Protein AF-0000000072267924 (afdb_homodimer)

Radius of gyration: 18.55 Å; Cα contacts (8 Å, |Δi|>4): 629; chains: 2; bounding box: 41×67×41 Å

Foldseek 3Di:
DKDKDKDAAALVNLVVCCVVVVPPDCLQPPQVVVVVVPDNGRFHDPVVVVVVVVVCVCPPNVHPQKDWPDKDKDFDATHHHGFMKMKMKDWDDDDVVFQKTKIKIFMDGPRGTGMIIITIMHRDDDPVVVVVVD/DKDKDKDAAALVNLVVCCVVVVPPDCLQPPQVVVVVVPDNGRFHDPVVVVVVVVVCVCPPNVHPQKDWPDKDKDFDATHHHGFMKMKMKDWDDDDVVFQKTKIKIFMDGPRGTGMIIITIMHRDDDPVVVVVVD

Nearest PDB structures (foldseek):
  1iq6-assembly1_A  TM=9.505E-01  e=4.066E-13  Aeromonas caviae
  5cpg-assembly1_B  TM=9.122E-01  e=8.491E-12  Pseudomonas aeruginosa
  3ir3-assembly1_B  TM=9.122E-01  e=3.372E-10  Homo sapiens
  3ir3-assembly1_A  TM=8.676E-01  e=9.654E-10  Homo sapiens
  2f3x-assembly1_B  TM=8.693E-01  e=2.517E-05  Bacillus subtilis

Organism: Cereibacter sphaeroides (strain ATCC 17023 / DSM 158 / JCM 6121 / CCUG 31486 / LMG 2827 / NBRC 12203 / NCIMB 8253 / ATH 2.4.1.) (NCBI:txid272943)

Solvent-accessible surface area (backbone atoms only — not comparable to full-atom values): 13402 Å² total; per-residue (Å²): 107,74,51,71,50,76,49,63,50,42,71,66,55,49,51,51,48,30,67,74,32,59,34,70,27,45,37,50,72,32,50,69,58,11,38,40,44,68,35,98,35,23,31,56,54,70,45,56,57,43,21,48,48,42,14,44,32,22,59,63,59,85,5,69,58,48,42,71,38,30,42,36,40,38,41,73,41,86,47,49,60,62,46,60,32,36,44,35,39,31,60,72,45,72,41,71,96,67,30,32,37,34,31,38,37,40,30,34,38,91,90,37,66,27,31,37,38,38,35,33,34,34,39,60,65,40,40,71,57,53,60,70,72,104,106,74,51,70,50,75,49,64,50,42,72,68,55,50,52,50,49,31,66,74,32,58,34,70,28,45,37,50,72,32,48,69,58,11,38,40,44,70,36,97,35,24,31,55,55,70,43,55,58,42,22,48,50,42,14,45,32,20,60,63,59,85,6,69,58,49,4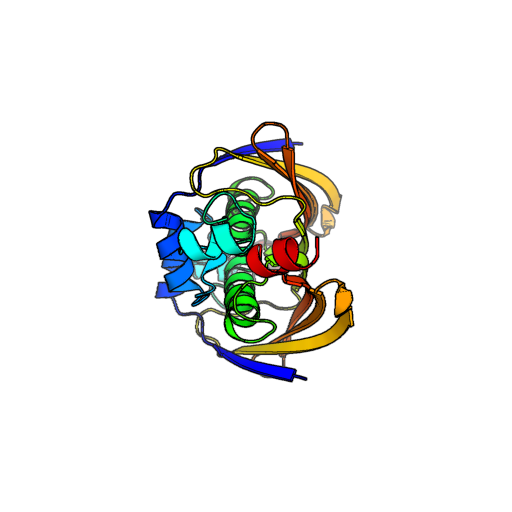1,70,40,30,40,36,40,38,43,71,41,85,47,49,60,62,46,61,32,36,43,35,40,30,61,73,44,72,41,70,96,68,29,31,36,35,31,38,36,39,31,33,38,93,92,37,66,27,31,38,38,38,35,33,34,33,38,61,64,41,40,72,57,53,62,70,72,106

Secondary structure (DSSP, 8-state):
-EEEEEEE--HHHHHHHHHHH----GGGT-HHHHHHTT-SS-B--HHHHHHHHHHHHHHTSS-TT-EEEEEEEEE-SPPBTT-EEEEEEEEEEEEGGGTEEEEEEEEEETTEEEEEEEEEEE-PPPHHHHHHH-/-EEEEEEE--HHHHHHHHHHH----GGGT-HHHHHHTT-SS-B--HHHHHHHHHHHHHHTSS-TT-EEEEEEEEE-SPPBTT-EEEEEEEEEEEEGGGTEEEEEEEEEETTEEEEEEEEEEE-PPPHHHHHHH-

Structure (mmCIF, N/CA/C/O backbone):
data_AF-0000000072267924-model_v1
#
loop_
_entity.id
_entity.type
_entity.pdbx_description
1 polymer 'Acyl dehydratase'
#
loop_
_atom_site.group_PDB
_atom_site.id
_atom_site.type_symbol
_atom_site.label_atom_id
_atom_site.label_alt_id
_atom_site.label_comp_id
_atom_site.label_asym_id
_atom_site.label_entity_id
_atom_site.label_seq_id
_atom_site.pdbx_PDB_ins_code
_atom_site.Cartn_x
_atom_site.Cartn_y
_atom_site.Cartn_z
_atom_site.occupancy
_atom_site.B_iso_or_equiv
_atom_site.auth_seq_id
_atom_site.auth_comp_id
_atom_site.auth_asym_id
_atom_site.auth_atom_id
_atom_site.pdbx_PDB_model_num
ATOM 1 N N . MET A 1 1 ? -15.867 5.445 16.141 1 83 1 MET A N 1
ATOM 2 C CA . MET A 1 1 ? -16.344 5.973 14.875 1 83 1 MET A CA 1
ATOM 3 C C . MET A 1 1 ? -15.898 5.098 13.711 1 83 1 MET A C 1
ATOM 5 O O . MET A 1 1 ? -14.742 4.668 13.672 1 83 1 MET A O 1
ATOM 9 N N . THR A 1 2 ? -16.844 4.609 12.961 1 89.06 2 THR A N 1
ATOM 10 C CA . THR A 1 2 ? -16.578 3.711 11.844 1 89.06 2 THR A CA 1
ATOM 11 C C . THR A 1 2 ? -17.031 4.332 10.523 1 89.06 2 THR A C 1
ATOM 13 O O . THR A 1 2 ? -18.109 4.914 10.453 1 89.06 2 THR A O 1
ATOM 16 N N . ILE A 1 3 ? -16.234 4.27 9.547 1 94.38 3 ILE A N 1
ATOM 17 C CA . ILE A 1 3 ? -16.594 4.711 8.203 1 94.38 3 ILE A CA 1
ATOM 18 C C . ILE A 1 3 ? -16.328 3.59 7.199 1 94.38 3 ILE A C 1
ATOM 20 O O . ILE A 1 3 ? -15.422 2.77 7.406 1 94.38 3 ILE A O 1
ATOM 24 N N . ALA A 1 4 ? -17.188 3.553 6.207 1 96.12 4 ALA A N 1
ATOM 25 C CA . ALA A 1 4 ? -17.016 2.531 5.176 1 96.12 4 ALA A CA 1
ATOM 26 C C . ALA A 1 4 ? -17.344 3.086 3.793 1 96.12 4 ALA A C 1
ATOM 28 O O . ALA A 1 4 ? -18.125 4.031 3.668 1 96.12 4 ALA A O 1
ATOM 29 N N . PHE A 1 5 ? -16.703 2.555 2.787 1 95.38 5 PHE A N 1
ATOM 30 C CA . PHE A 1 5 ? -17.109 2.842 1.416 1 95.38 5 PHE A CA 1
ATOM 31 C C . PHE A 1 5 ? -16.969 1.602 0.541 1 95.38 5 PHE A C 1
ATOM 33 O O . PHE A 1 5 ? -16.156 0.725 0.817 1 95.38 5 PHE A O 1
ATOM 40 N N . ASP A 1 6 ? -17.812 1.621 -0.459 1 97.94 6 ASP A N 1
ATOM 41 C CA . ASP A 1 6 ? -17.766 0.549 -1.45 1 97.94 6 ASP A CA 1
ATOM 42 C C . ASP A 1 6 ? -16.844 0.909 -2.609 1 97.94 6 ASP A C 1
ATOM 44 O O . ASP A 1 6 ? -16.672 2.086 -2.93 1 97.94 6 ASP A O 1
ATOM 48 N N . PHE A 1 7 ? -16.266 -0.164 -3.162 1 98.19 7 PHE A N 1
ATOM 49 C CA . PHE A 1 7 ? -15.422 0.08 -4.332 1 98.19 7 PHE A CA 1
ATOM 50 C C . PHE A 1 7 ? -15.383 -1.147 -5.234 1 98.19 7 PHE A C 1
ATOM 52 O O . PHE A 1 7 ? -15.75 -2.248 -4.812 1 98.19 7 PHE A O 1
ATOM 59 N N . THR A 1 8 ? -15.078 -0.903 -6.488 1 98.5 8 THR A N 1
ATOM 60 C CA . THR A 1 8 ? -14.797 -1.934 -7.48 1 98.5 8 THR A CA 1
ATOM 61 C C . THR A 1 8 ? -13.523 -1.602 -8.258 1 98.5 8 THR A C 1
ATOM 63 O O 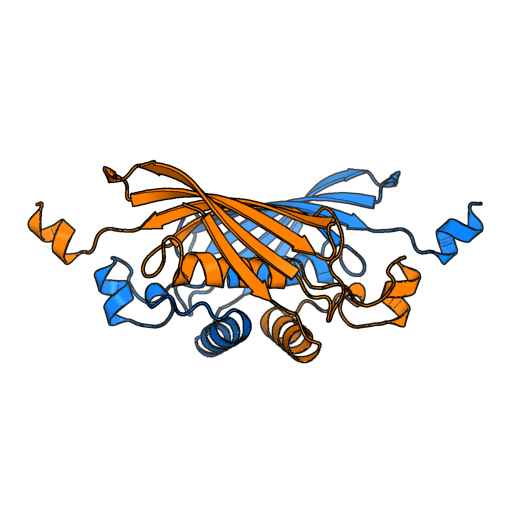. THR A 1 8 ? -13.344 -0.468 -8.711 1 98.5 8 THR A O 1
ATOM 66 N N . VAL A 1 9 ? -12.648 -2.562 -8.289 1 98.5 9 VAL A N 1
ATOM 67 C CA . VAL A 1 9 ? -11.445 -2.363 -9.094 1 98.5 9 VAL A CA 1
ATOM 68 C C . VAL A 1 9 ? -11.672 -2.877 -10.508 1 98.5 9 VAL A C 1
ATOM 70 O O . VAL A 1 9 ? -11.812 -4.082 -10.727 1 98.5 9 VAL A O 1
ATOM 73 N N . THR A 1 10 ? -11.625 -1.936 -11.367 1 98.06 10 THR A N 1
ATOM 74 C CA . THR A 1 10 ? -11.859 -2.264 -12.773 1 98.06 10 THR A CA 1
ATOM 75 C C . THR A 1 10 ? -10.547 -2.631 -13.469 1 98.06 10 THR A C 1
ATOM 77 O O . THR A 1 10 ? -9.469 -2.428 -12.914 1 98.06 10 THR A O 1
ATOM 80 N N . THR A 1 11 ? -10.656 -3.195 -14.727 1 97.94 11 THR A N 1
ATOM 81 C CA . THR A 1 11 ? -9.484 -3.514 -15.531 1 97.94 11 THR A CA 1
ATOM 82 C C . THR A 1 11 ? -8.664 -2.26 -15.805 1 97.94 11 THR A C 1
ATOM 84 O O . THR A 1 11 ? -7.43 -2.311 -15.82 1 97.94 11 THR A O 1
ATOM 87 N N . ASP A 1 12 ? -9.352 -1.127 -16 1 97.69 12 ASP A N 1
ATOM 88 C CA . ASP A 1 12 ? -8.648 0.13 -16.25 1 97.69 12 ASP A CA 1
ATOM 89 C C . ASP A 1 12 ? -7.805 0.537 -15.047 1 97.69 12 ASP A C 1
ATOM 91 O O . ASP A 1 12 ? -6.676 1.005 -15.211 1 97.69 12 ASP A O 1
ATOM 95 N N . ARG A 1 13 ? -8.328 0.378 -13.883 1 97.88 13 ARG A N 1
ATOM 96 C CA . ARG A 1 13 ? -7.586 0.717 -12.672 1 97.88 13 ARG A CA 1
ATOM 97 C C . ARG A 1 13 ? -6.402 -0.225 -12.469 1 97.88 13 ARG A C 1
ATOM 99 O O . ARG A 1 13 ? -5.344 0.19 -11.992 1 97.88 13 ARG A O 1
ATOM 106 N N . MET A 1 14 ? -6.641 -1.512 -12.867 1 98.56 14 MET A N 1
ATOM 107 C CA . MET A 1 14 ? -5.543 -2.475 -12.82 1 98.56 14 MET A CA 1
ATOM 108 C C . MET A 1 14 ? -4.395 -2.039 -13.719 1 98.56 14 MET A C 1
ATOM 110 O O . MET A 1 14 ? -3.236 -2.041 -13.305 1 98.56 14 MET A O 1
ATOM 114 N N . GLU A 1 15 ? -4.738 -1.641 -14.914 1 98.12 15 GLU A N 1
ATOM 115 C CA . GLU A 1 15 ? -3.73 -1.214 -15.875 1 98.12 15 GLU A CA 1
ATOM 116 C C . GLU A 1 15 ? -3.016 0.049 -15.406 1 98.12 15 GLU A C 1
ATOM 118 O O . GLU A 1 15 ? -1.801 0.179 -15.57 1 98.12 15 GLU A O 1
ATOM 123 N N . ALA A 1 16 ? -3.766 0.947 -14.859 1 98 16 ALA A N 1
ATOM 124 C CA . ALA A 1 16 ? -3.174 2.176 -14.336 1 98 16 ALA A CA 1
ATOM 125 C C . ALA A 1 16 ? -2.178 1.873 -13.219 1 98 16 ALA A C 1
ATOM 127 O O . ALA A 1 16 ? -1.086 2.445 -13.18 1 98 16 ALA A O 1
ATOM 128 N N . PHE A 1 17 ? -2.527 0.948 -12.32 1 98.31 17 PHE A N 1
ATOM 129 C CA . PHE A 1 17 ? -1.624 0.584 -11.234 1 98.31 17 PHE A CA 1
ATOM 130 C C . PHE A 1 17 ? -0.378 -0.107 -11.773 1 98.31 17 PHE A C 1
ATOM 132 O O . PHE A 1 17 ? 0.733 0.152 -11.305 1 98.31 17 PHE A O 1
ATOM 139 N N . ARG A 1 18 ? -0.606 -0.967 -12.703 1 97.75 18 ARG A N 1
ATOM 140 C CA . ARG A 1 18 ? 0.533 -1.611 -13.352 1 97.75 18 ARG A CA 1
ATOM 141 C C . ARG A 1 18 ? 1.504 -0.576 -13.906 1 97.75 18 ARG A C 1
ATOM 143 O O . ARG A 1 18 ? 2.717 -0.697 -13.727 1 97.75 18 ARG A O 1
ATOM 150 N N . SER A 1 19 ? 0.98 0.388 -14.516 1 96.94 19 SER A N 1
ATOM 151 C CA . SER A 1 19 ? 1.788 1.433 -15.133 1 96.94 19 SER A CA 1
ATOM 152 C C . SER A 1 19 ? 2.549 2.238 -14.086 1 96.94 19 SER A C 1
ATOM 154 O O . SER A 1 19 ? 3.74 2.514 -14.25 1 96.94 19 SER A O 1
ATOM 156 N N . ILE A 1 20 ? 1.924 2.566 -12.992 1 96.12 20 ILE A N 1
ATOM 157 C CA . ILE A 1 20 ? 2.551 3.469 -12.031 1 96.12 20 ILE A CA 1
ATOM 158 C C . ILE A 1 20 ? 3.523 2.689 -11.148 1 96.12 20 ILE A C 1
ATOM 160 O O . ILE A 1 20 ? 4.535 3.232 -10.703 1 96.12 20 ILE A O 1
ATOM 164 N N . SER A 1 21 ? 3.262 1.424 -10.914 1 96.44 21 SER A N 1
ATOM 165 C CA . SER A 1 21 ? 4.094 0.639 -10.008 1 96.44 21 SER A CA 1
ATOM 166 C C . SER A 1 21 ? 5.207 -0.08 -10.766 1 96.44 21 SER A C 1
ATOM 168 O O . SER A 1 21 ? 6.285 -0.315 -10.219 1 96.44 21 SER A O 1
ATOM 170 N N . GLY A 1 22 ? 4.879 -0.521 -12.023 1 95.94 22 GLY A N 1
ATOM 171 C CA . GLY A 1 22 ? 5.781 -1.384 -12.766 1 95.94 22 GLY A CA 1
ATOM 172 C C . GLY A 1 22 ? 5.645 -2.85 -12.398 1 95.94 22 GLY A C 1
ATOM 173 O O . GLY A 1 22 ? 6.465 -3.676 -12.805 1 95.94 22 GLY A O 1
ATOM 174 N N . ASP A 1 23 ? 4.703 -3.162 -11.539 1 96.81 23 ASP A N 1
ATOM 175 C CA . ASP A 1 23 ? 4.438 -4.555 -11.188 1 96.81 23 ASP A CA 1
ATOM 176 C C . ASP A 1 23 ? 3.814 -5.305 -12.367 1 96.81 23 ASP A C 1
ATOM 178 O O . ASP A 1 23 ? 2.615 -5.18 -12.625 1 96.81 23 ASP A O 1
ATOM 182 N N . ASP A 1 24 ? 4.582 -6.141 -12.961 1 97.19 24 ASP A N 1
ATOM 183 C CA . ASP A 1 24 ? 4.129 -6.859 -14.148 1 97.19 24 ASP A CA 1
ATOM 184 C C . ASP A 1 24 ? 3.898 -8.336 -13.836 1 97.19 24 ASP A C 1
ATOM 186 O O . ASP A 1 24 ? 4.094 -9.195 -14.703 1 97.19 24 ASP A O 1
ATOM 190 N N . ASN A 1 25 ? 3.592 -8.656 -12.641 1 97.5 25 ASN A N 1
ATOM 191 C CA . ASN A 1 25 ? 3.223 -10.016 -12.258 1 97.5 25 ASN A CA 1
ATOM 192 C C . ASN A 1 25 ? 1.974 -10.484 -12.992 1 97.5 25 ASN A C 1
ATOM 194 O O . ASN A 1 25 ? 0.888 -9.938 -12.805 1 97.5 25 ASN A O 1
ATOM 198 N N . PRO A 1 26 ? 2.08 -11.5 -13.781 1 97.19 26 PRO A N 1
ATOM 199 C CA . PRO A 1 26 ? 0.988 -11.867 -14.688 1 97.19 26 PRO A CA 1
ATOM 200 C C . PRO A 1 26 ? -0.26 -12.336 -13.938 1 97.19 26 PRO A C 1
ATOM 202 O O . PRO A 1 26 ? -1.35 -12.375 -14.516 1 97.19 26 PRO A O 1
ATOM 205 N N . ILE A 1 27 ? -0.239 -12.68 -12.695 1 96.44 27 ILE A N 1
ATOM 206 C CA . ILE A 1 27 ? -1.403 -13.117 -11.93 1 96.44 27 ILE A CA 1
ATOM 207 C C . ILE A 1 27 ? -2.439 -11.992 -11.883 1 96.44 27 ILE A C 1
ATOM 209 O O . ILE A 1 27 ? -3.615 -12.234 -11.609 1 96.44 27 ILE A O 1
ATOM 213 N N . HIS A 1 28 ? -2.025 -10.781 -12.195 1 98.31 28 HIS A N 1
ATOM 214 C CA . HIS A 1 28 ? -2.885 -9.609 -12.023 1 98.31 28 HIS A CA 1
ATOM 215 C C . HIS A 1 28 ? -3.523 -9.195 -13.344 1 98.31 28 HIS A C 1
ATOM 217 O O . HIS A 1 28 ? -4.406 -8.336 -13.367 1 98.31 28 HIS A O 1
ATOM 223 N N . PHE A 1 29 ? -3.127 -9.781 -14.461 1 97.75 29 PHE A N 1
ATOM 224 C CA . PHE A 1 29 ? -3.723 -9.273 -15.688 1 97.75 29 PHE A CA 1
ATOM 225 C C . PHE A 1 29 ? -3.855 -10.375 -16.734 1 97.75 29 PHE A C 1
ATOM 227 O O . PHE A 1 29 ? -4.547 -10.203 -17.734 1 97.75 29 PHE A O 1
ATOM 234 N N . ASP A 1 30 ? -3.211 -11.5 -16.562 1 97.44 30 ASP A N 1
ATOM 235 C CA . ASP A 1 30 ? -3.275 -12.625 -17.5 1 97.44 30 ASP A CA 1
ATOM 236 C C . ASP A 1 30 ? -4.23 -13.703 -16.984 1 97.44 30 ASP A C 1
ATOM 238 O O . ASP A 1 30 ? -3.891 -14.453 -16.078 1 97.44 30 ASP A O 1
ATOM 242 N N . THR A 1 31 ? -5.344 -13.859 -17.641 1 97.31 31 THR A N 1
ATOM 243 C CA . THR A 1 31 ? -6.402 -14.766 -17.203 1 97.31 31 THR A CA 1
ATOM 244 C C . THR A 1 31 ? -5.91 -16.219 -17.203 1 97.31 31 THR A C 1
ATOM 246 O O . THR A 1 31 ? -6.16 -16.953 -16.25 1 97.31 31 THR A O 1
ATOM 249 N N . PHE A 1 32 ? -5.246 -16.578 -18.25 1 95.81 32 PHE A N 1
ATOM 250 C CA . PHE A 1 32 ? -4.762 -17.953 -18.344 1 95.81 32 PHE A CA 1
ATOM 251 C C . PHE A 1 32 ? -3.75 -18.25 -17.25 1 95.81 32 PHE A C 1
ATOM 253 O O . PHE A 1 32 ? -3.85 -19.281 -16.578 1 95.81 32 PHE A O 1
ATOM 260 N N . PHE A 1 33 ? -2.818 -17.375 -17.031 1 95.75 33 PHE A N 1
ATOM 261 C CA . PHE A 1 33 ? -1.812 -17.562 -15.984 1 95.75 33 PHE A CA 1
ATOM 262 C C . PHE A 1 33 ? -2.461 -17.641 -14.609 1 95.75 33 PHE A C 1
ATOM 264 O O . PHE A 1 33 ? -2.127 -18.516 -13.805 1 95.75 33 PHE A O 1
ATOM 271 N N . ALA A 1 34 ? -3.359 -16.703 -14.297 1 96.31 34 ALA A N 1
ATOM 272 C CA . ALA A 1 34 ? -4.051 -16.688 -13.008 1 96.31 34 ALA A CA 1
ATOM 273 C C . ALA A 1 34 ? -4.781 -18 -12.75 1 96.31 34 ALA A C 1
ATOM 275 O O . ALA A 1 34 ? -4.695 -18.562 -11.656 1 96.31 34 ALA A O 1
ATOM 276 N N . ARG A 1 35 ? -5.453 -18.531 -13.742 1 94.62 35 ARG A N 1
ATOM 277 C CA . ARG A 1 35 ? -6.188 -1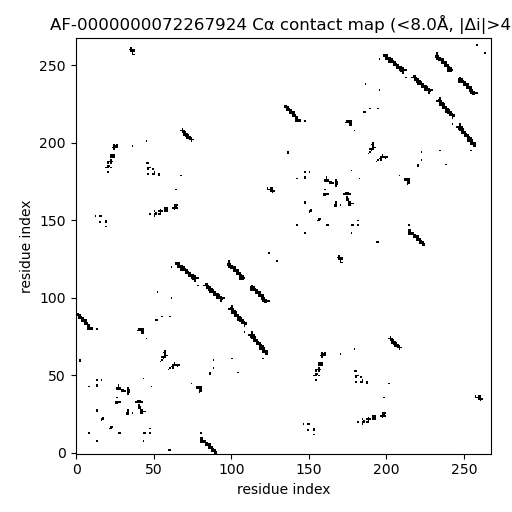9.781 -13.609 1 94.62 35 ARG A CA 1
ATOM 278 C C . ARG A 1 35 ? -5.238 -20.953 -13.359 1 94.62 35 ARG A C 1
ATOM 280 O O . ARG A 1 35 ? -5.543 -21.844 -12.562 1 94.62 35 ARG A O 1
ATOM 287 N N . GLU A 1 36 ? -4.172 -20.891 -14.055 1 93.25 36 GLU A N 1
ATOM 288 C CA . GLU A 1 36 ? -3.166 -21.922 -13.859 1 93.25 36 GLU A CA 1
ATOM 289 C C . GLU A 1 36 ? -2.65 -21.938 -12.422 1 93.25 36 GLU A C 1
ATOM 291 O O . GLU A 1 36 ? -2.234 -22.969 -11.906 1 93.25 36 GLU A O 1
ATOM 296 N N . ARG A 1 37 ? -2.727 -20.781 -11.797 1 92.5 37 ARG A N 1
ATOM 297 C CA . ARG A 1 37 ? -2.232 -20.656 -10.43 1 92.5 37 ARG A CA 1
ATOM 298 C C . ARG A 1 37 ? -3.354 -20.875 -9.414 1 92.5 37 ARG A C 1
ATOM 300 O O . ARG A 1 37 ? -3.154 -20.703 -8.211 1 92.5 37 ARG A O 1
ATOM 307 N N . GLY A 1 38 ? -4.57 -21.188 -9.922 1 92.19 38 GLY A N 1
ATOM 308 C CA . GLY A 1 38 ? -5.637 -21.609 -9.031 1 92.19 38 GLY A CA 1
ATOM 309 C C . GLY A 1 38 ? -6.668 -20.531 -8.773 1 92.19 38 GLY A C 1
ATOM 310 O O . GLY A 1 38 ? -7.531 -20.688 -7.906 1 92.19 38 GLY A O 1
ATOM 311 N N . PHE A 1 39 ? -6.566 -19.5 -9.453 1 94.56 39 PHE A N 1
ATOM 312 C CA . PHE A 1 39 ? -7.539 -18.422 -9.281 1 94.56 39 PHE A CA 1
ATOM 313 C C . PHE A 1 39 ? -8.586 -18.453 -10.391 1 94.56 39 PHE A C 1
ATOM 315 O O . PHE A 1 39 ? -8.328 -18.969 -11.477 1 94.56 39 PHE A O 1
ATOM 322 N N . ASP A 1 40 ? -9.664 -17.891 -10.148 1 95.12 40 ASP A N 1
ATOM 323 C CA . ASP A 1 40 ? -10.742 -17.891 -11.133 1 95.12 40 ASP A CA 1
ATOM 324 C C . ASP A 1 40 ? -10.492 -16.844 -12.219 1 95.12 40 ASP A C 1
ATOM 326 O O . ASP A 1 40 ? -11.148 -16.859 -13.266 1 95.12 40 ASP A O 1
ATOM 330 N N . GLY A 1 41 ? -9.625 -15.969 -12.023 1 96.62 41 GLY A N 1
ATOM 331 C CA . GLY A 1 41 ? -9.219 -14.867 -12.883 1 96.62 41 GLY A CA 1
ATOM 332 C C . GLY A 1 41 ? -8.164 -13.977 -12.258 1 96.62 41 GLY A C 1
ATOM 333 O O . GLY A 1 41 ? -7.633 -14.297 -11.195 1 96.62 41 GLY A O 1
ATOM 334 N N . PRO A 1 42 ? -7.855 -12.922 -12.992 1 98.06 42 PRO A N 1
ATOM 335 C CA . PRO A 1 42 ? -6.887 -11.984 -12.414 1 98.06 42 PRO A CA 1
ATOM 336 C C . PRO A 1 42 ? -7.328 -11.438 -11.055 1 98.06 42 PRO A C 1
ATOM 338 O O . PRO A 1 42 ? -8.508 -11.133 -10.867 1 98.06 42 PRO A O 1
ATOM 341 N N . ILE A 1 43 ? -6.391 -11.375 -10.141 1 98.25 43 ILE A N 1
ATOM 342 C CA . ILE A 1 43 ? -6.707 -10.898 -8.805 1 98.25 43 ILE A CA 1
ATOM 343 C C . ILE A 1 43 ? -6.152 -9.492 -8.609 1 98.25 43 ILE A C 1
ATOM 345 O O . ILE A 1 43 ? -5.148 -9.125 -9.227 1 98.25 43 ILE A O 1
ATOM 349 N N . VAL A 1 44 ? -6.809 -8.68 -7.84 1 98.81 44 VAL A N 1
ATOM 350 C CA . VAL A 1 44 ? -6.461 -7.289 -7.59 1 98.81 44 VAL A CA 1
ATOM 351 C C . VAL A 1 44 ? -5.105 -7.211 -6.887 1 98.81 44 VAL A C 1
ATOM 353 O O . VAL A 1 44 ? -4.812 -8.016 -6 1 98.81 44 VAL A O 1
ATOM 356 N N . TYR A 1 45 ? -4.309 -6.238 -7.309 1 98.69 45 TYR A N 1
ATOM 357 C CA . TYR A 1 45 ? -3.037 -5.996 -6.637 1 98.69 45 TYR A CA 1
ATOM 358 C C . TYR A 1 45 ? -3.252 -5.66 -5.164 1 98.69 45 TYR A C 1
ATOM 360 O O . TYR A 1 45 ? -4.078 -4.809 -4.828 1 98.69 45 TYR A O 1
ATOM 368 N N . GLY A 1 46 ? -2.463 -6.301 -4.23 1 98.38 46 GLY A N 1
ATOM 369 C CA . GLY A 1 46 ? -2.469 -5.84 -2.852 1 98.38 46 GLY A CA 1
ATOM 370 C C . GLY A 1 46 ? -2.209 -4.352 -2.719 1 98.38 46 GLY A C 1
ATOM 371 O O . GLY A 1 46 ? -2.822 -3.682 -1.885 1 98.38 46 GLY A O 1
ATOM 372 N N . GLY A 1 47 ? -1.337 -3.854 -3.551 1 98.12 47 GLY A N 1
ATOM 373 C CA . GLY A 1 47 ? -1.02 -2.436 -3.566 1 98.12 47 GLY A CA 1
ATOM 374 C C . GLY A 1 47 ? -2.215 -1.56 -3.893 1 98.12 47 GLY A C 1
ATOM 375 O O . GLY A 1 47 ? -2.318 -0.433 -3.402 1 98.12 47 GLY A O 1
ATOM 376 N N . LEU A 1 48 ? -3.072 -1.997 -4.758 1 98.19 48 LEU A N 1
ATOM 377 C CA . LEU A 1 48 ? -4.27 -1.233 -5.098 1 98.19 48 LEU A CA 1
ATOM 378 C C . LEU A 1 48 ? -5.258 -1.236 -3.936 1 98.19 48 LEU A C 1
ATOM 380 O O . LEU A 1 48 ? -5.957 -0.246 -3.709 1 98.19 48 LEU A O 1
ATOM 384 N N . LEU A 1 49 ? -5.398 -2.371 -3.24 1 98.75 49 LEU A N 1
ATOM 385 C CA . LEU A 1 49 ? -6.184 -2.371 -2.01 1 98.75 49 LEU A CA 1
ATOM 386 C C . LEU A 1 49 ? -5.66 -1.329 -1.029 1 98.75 49 LEU A C 1
ATOM 388 O O . LEU A 1 49 ? -6.441 -0.633 -0.379 1 98.75 49 LEU A O 1
ATOM 392 N N . ILE A 1 50 ? -4.371 -1.224 -0.961 1 98.62 50 ILE A N 1
ATOM 393 C CA . ILE A 1 50 ? -3.748 -0.262 -0.059 1 98.62 50 ILE A CA 1
ATOM 394 C C . ILE A 1 50 ? -3.994 1.157 -0.566 1 98.62 50 ILE A C 1
ATOM 396 O O . ILE A 1 50 ? -4.145 2.09 0.227 1 98.62 50 ILE A O 1
ATOM 400 N N . ALA A 1 51 ? -4.059 1.334 -1.895 1 98.31 51 ALA A N 1
ATOM 401 C CA . ALA A 1 51 ? -4.449 2.631 -2.441 1 98.31 51 ALA A CA 1
ATOM 402 C C . ALA A 1 51 ? -5.836 3.041 -1.951 1 98.31 51 ALA A C 1
ATOM 404 O O . ALA A 1 51 ? -6.086 4.219 -1.693 1 98.31 51 ALA A O 1
ATOM 405 N N . GLU A 1 52 ? -6.789 2.129 -1.839 1 98.31 52 GLU A N 1
ATOM 406 C CA . GLU A 1 52 ? -8.102 2.406 -1.265 1 98.31 52 GLU A CA 1
ATOM 407 C C . GLU A 1 52 ? -7.984 2.852 0.191 1 98.31 52 GLU A C 1
ATOM 409 O O . GLU A 1 52 ? -8.727 3.725 0.64 1 98.31 52 GLU A O 1
ATOM 414 N N . VAL A 1 53 ? -7.098 2.223 0.899 1 98.38 53 VAL A N 1
ATOM 415 C CA . VAL A 1 53 ? -6.84 2.605 2.283 1 98.38 53 VAL A CA 1
ATOM 416 C C . VAL A 1 53 ? -6.32 4.039 2.334 1 98.38 53 VAL A C 1
ATOM 418 O O . VAL A 1 53 ? -6.738 4.828 3.188 1 98.38 53 VAL A O 1
ATOM 421 N N . SER A 1 54 ? -5.375 4.324 1.432 1 97.81 54 SER A N 1
ATOM 422 C CA . SER A 1 54 ? -4.848 5.68 1.343 1 97.81 54 SER A CA 1
ATOM 423 C C . SER A 1 54 ? -5.973 6.699 1.164 1 97.81 54 SER A C 1
ATOM 425 O O . SER A 1 54 ? -5.996 7.727 1.84 1 97.81 54 SER A O 1
ATOM 427 N N . ARG A 1 55 ? -6.871 6.395 0.264 1 96.44 55 ARG A N 1
ATOM 428 C CA . ARG A 1 55 ? -8.016 7.262 0.028 1 96.44 55 ARG A CA 1
ATOM 429 C C . ARG A 1 55 ? -8.812 7.488 1.312 1 96.44 55 ARG A C 1
ATOM 431 O O . ARG A 1 55 ? -9.094 8.625 1.682 1 96.44 55 ARG A O 1
ATOM 438 N N . LEU A 1 56 ? -9.156 6.438 1.963 1 95.19 56 LEU A N 1
ATOM 439 C CA . LEU A 1 56 ? -10.008 6.512 3.146 1 95.19 56 LEU A CA 1
ATOM 440 C C . LEU A 1 56 ? -9.328 7.312 4.254 1 95.19 56 LEU A C 1
ATOM 442 O O . LEU A 1 56 ? -9.93 8.219 4.832 1 95.19 56 LEU A O 1
ATOM 446 N N . LEU A 1 57 ? -8.055 7.059 4.5 1 93.94 57 LEU A N 1
ATOM 447 C CA . LEU A 1 57 ? -7.328 7.723 5.578 1 93.94 57 LEU A CA 1
ATOM 448 C C . LEU A 1 57 ? -7.055 9.18 5.227 1 93.94 57 LEU A C 1
ATOM 450 O O . LEU A 1 57 ? -7.109 10.055 6.098 1 93.94 57 LEU A O 1
ATOM 454 N N . GLY A 1 58 ? -6.801 9.438 4.004 1 91.94 58 GLY A N 1
ATOM 455 C CA . GLY A 1 58 ? -6.41 10.766 3.572 1 91.94 58 GLY A CA 1
ATOM 456 C C . GLY A 1 58 ? -7.59 11.703 3.385 1 91.94 58 GLY A C 1
ATOM 457 O O . GLY A 1 58 ? -7.414 12.922 3.326 1 91.94 58 GLY A O 1
ATOM 458 N N . THR A 1 59 ? -8.812 11.125 3.281 1 89 59 THR A N 1
ATOM 459 C CA . THR A 1 59 ? -9.945 11.984 2.932 1 89 59 THR A CA 1
ATOM 460 C C . THR A 1 59 ? -11.016 11.938 4.02 1 89 59 THR A C 1
ATOM 462 O O . THR A 1 59 ? -11.805 12.867 4.152 1 89 59 THR A O 1
ATOM 465 N N . ALA A 1 60 ? -11.07 10.906 4.75 1 83.88 60 ALA A N 1
ATOM 466 C CA . ALA A 1 60 ? -12.227 10.727 5.617 1 83.88 60 ALA A CA 1
ATOM 467 C C . ALA A 1 60 ? -11.797 10.508 7.066 1 83.88 60 ALA A C 1
ATOM 469 O O . ALA A 1 60 ? -12.234 11.242 7.965 1 83.88 60 ALA A O 1
ATOM 470 N N . LEU A 1 61 ? -10.969 9.625 7.363 1 82.06 61 LEU A N 1
ATOM 471 C CA . LEU A 1 61 ? -10.547 9.242 8.711 1 82.06 61 LEU A CA 1
ATOM 472 C C . LEU A 1 61 ? -9.062 8.898 8.734 1 82.06 61 LEU A C 1
ATOM 474 O O . LEU A 1 61 ? -8.672 7.801 8.32 1 82.06 61 LEU A O 1
ATOM 478 N N . PRO A 1 62 ? -8.258 9.836 9.242 1 85 62 PRO A N 1
ATOM 479 C CA . PRO A 1 62 ? -8.547 11.109 9.906 1 85 62 PRO A CA 1
ATOM 480 C C . PRO A 1 62 ? -8.836 12.242 8.922 1 85 62 PRO A C 1
ATOM 482 O O . PRO A 1 62 ? -9.453 13.242 9.297 1 85 62 PRO A O 1
ATOM 485 N N . GLY A 1 63 ? -8.289 12.055 7.73 1 87.62 63 GLY A N 1
ATOM 486 C CA . GLY A 1 63 ? -8.562 13.078 6.734 1 87.62 63 GLY A CA 1
ATOM 487 C C . GLY A 1 63 ? -7.352 13.93 6.398 1 87.62 63 GLY A C 1
ATOM 488 O O . GLY A 1 63 ? -6.215 13.5 6.594 1 87.62 63 GLY A O 1
ATOM 489 N N . HIS A 1 64 ? -7.652 15.094 5.918 1 89.81 64 HIS A N 1
ATOM 490 C CA . HIS A 1 64 ? -6.621 15.961 5.355 1 89.81 64 HIS A CA 1
ATOM 491 C C . HIS A 1 64 ? -5.555 16.297 6.395 1 89.81 64 HIS A C 1
ATOM 493 O O . HIS A 1 64 ? -5.879 16.578 7.547 1 89.81 64 HIS A O 1
ATOM 499 N N . GLY A 1 65 ? -4.309 16.188 5.891 1 92.5 65 GLY A N 1
ATOM 500 C CA . GLY A 1 65 ? -3.182 16.562 6.727 1 92.5 65 GLY A CA 1
ATOM 501 C C . GLY A 1 65 ? -2.533 15.391 7.434 1 92.5 65 GLY A C 1
ATOM 502 O O . GLY A 1 65 ? -1.407 15.5 7.92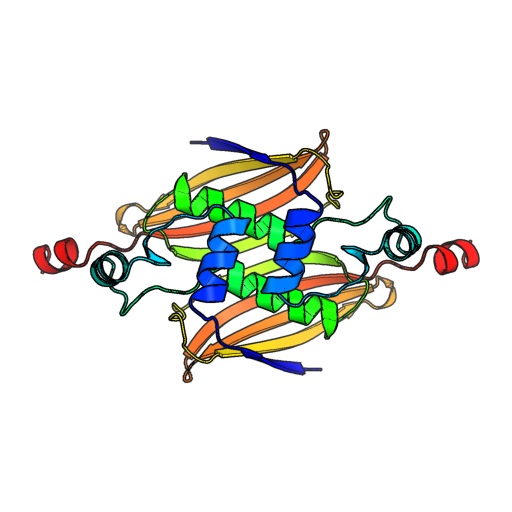2 1 92.5 65 GLY A O 1
ATOM 503 N N . CYS A 1 66 ? -3.168 14.266 7.484 1 93.25 66 CYS A N 1
ATOM 504 C CA . CYS A 1 66 ? -2.609 13.125 8.211 1 93.25 66 CYS A CA 1
ATOM 505 C C . CYS A 1 66 ? -1.508 12.453 7.402 1 93.25 66 CYS A C 1
ATOM 507 O O . CYS A 1 66 ? -1.525 12.484 6.172 1 93.25 66 CYS A O 1
ATOM 509 N N . VAL A 1 67 ? -0.565 11.867 8.109 1 95.44 67 VAL A N 1
ATOM 510 C CA . VAL A 1 67 ? 0.508 11.094 7.488 1 95.44 67 VAL A CA 1
ATOM 511 C C . VAL A 1 67 ? 0.569 9.703 8.117 1 95.44 67 VAL A C 1
ATOM 513 O O . VAL A 1 67 ? 0.201 9.523 9.281 1 95.44 67 VAL A O 1
ATOM 516 N N . TRP A 1 68 ? 1.022 8.742 7.336 1 96.88 68 TRP A N 1
ATOM 517 C CA . TRP A 1 68 ? 1.139 7.371 7.832 1 96.88 68 TRP A CA 1
ATOM 518 C C . TRP A 1 68 ? 2.371 7.215 8.711 1 96.88 68 TRP A C 1
ATOM 520 O O . TRP A 1 68 ? 3.463 7.66 8.352 1 96.88 68 TRP A O 1
ATOM 530 N N . GLN A 1 69 ? 2.146 6.574 9.828 1 97.75 69 GLN A N 1
ATOM 531 C CA . GLN A 1 69 ? 3.275 6.16 10.656 1 97.75 69 GLN A CA 1
ATOM 532 C C . GLN A 1 69 ? 3.566 4.672 10.484 1 97.75 69 GLN A C 1
ATOM 534 O O . GLN A 1 69 ? 4.727 4.254 10.5 1 97.75 69 GLN A O 1
ATOM 539 N N . SER A 1 70 ? 2.521 3.959 10.375 1 98.62 70 SER A N 1
ATOM 540 C CA . SER A 1 70 ? 2.684 2.533 10.117 1 98.62 70 SER A CA 1
ATOM 541 C C . SER A 1 70 ? 1.435 1.942 9.469 1 98.62 70 SER A C 1
ATOM 543 O O . SER A 1 70 ? 0.348 2.516 9.57 1 98.62 70 SER A O 1
ATOM 545 N N . LEU A 1 71 ? 1.589 0.847 8.82 1 98.75 71 LEU A N 1
ATOM 546 C CA . LEU A 1 71 ? 0.514 0.066 8.219 1 98.75 71 LEU A CA 1
ATOM 547 C C . LEU A 1 71 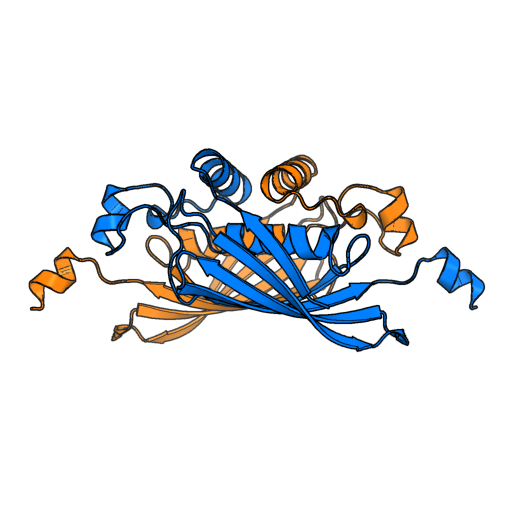? 0.803 -1.428 8.32 1 98.75 71 LEU A C 1
ATOM 549 O O . LEU A 1 71 ? 1.902 -1.876 7.988 1 98.75 71 LEU A O 1
ATOM 553 N N . THR A 1 72 ? -0.115 -2.16 8.844 1 98.81 72 THR A N 1
ATOM 554 C CA . THR A 1 72 ? -0.099 -3.619 8.852 1 98.81 72 THR A CA 1
ATOM 555 C C . THR A 1 72 ? -1.339 -4.176 8.156 1 98.81 72 THR A C 1
ATOM 557 O O . THR A 1 72 ? -2.465 -3.795 8.484 1 98.81 72 THR A O 1
ATOM 560 N N . MET A 1 73 ? -1.146 -5.016 7.254 1 98.88 73 MET A N 1
ATOM 561 C CA . MET A 1 73 ? -2.248 -5.66 6.543 1 98.88 73 MET A CA 1
ATOM 562 C C . MET A 1 73 ? -2.018 -7.164 6.43 1 98.88 73 MET A C 1
ATOM 564 O O . MET A 1 73 ? -0.894 -7.605 6.184 1 98.88 73 MET A O 1
ATOM 568 N N . LYS A 1 74 ? -2.982 -7.883 6.641 1 98.88 74 LYS A N 1
ATOM 569 C CA . LYS A 1 74 ? -3.051 -9.305 6.309 1 98.88 74 LYS A CA 1
ATOM 570 C C . LYS A 1 74 ? -4.027 -9.555 5.164 1 98.88 74 LYS A C 1
ATOM 572 O O . LYS A 1 74 ? -5.188 -9.141 5.23 1 98.88 74 LYS A O 1
ATOM 577 N N . PHE A 1 75 ? -3.578 -10.195 4.152 1 98.75 75 PHE A N 1
ATOM 578 C CA . PHE A 1 75 ? -4.395 -10.539 2.994 1 98.75 75 PHE A CA 1
ATOM 579 C C . PHE A 1 75 ? -4.859 -11.984 3.07 1 98.75 75 PHE A C 1
ATOM 581 O O . PHE A 1 75 ? -4.066 -12.906 2.863 1 98.75 75 PHE A O 1
ATOM 588 N N . ARG A 1 76 ? -6.121 -12.172 3.244 1 98.19 76 ARG A N 1
ATOM 589 C CA . ARG A 1 76 ? -6.656 -13.477 3.619 1 98.19 76 ARG A CA 1
ATOM 590 C C . ARG A 1 76 ? -7.168 -14.227 2.396 1 98.19 76 ARG A C 1
ATOM 592 O O . ARG A 1 76 ? -7.035 -15.453 2.314 1 98.19 76 ARG A O 1
ATOM 599 N N . ARG A 1 77 ? -7.793 -13.531 1.562 1 97.94 77 ARG A N 1
ATOM 600 C CA . ARG A 1 77 ? -8.375 -14.094 0.345 1 97.94 77 ARG A CA 1
ATOM 601 C C . ARG A 1 77 ? -8.18 -13.148 -0.838 1 97.94 77 ARG A C 1
ATOM 603 O O . ARG A 1 77 ? -8.109 -11.93 -0.664 1 97.94 77 ARG A O 1
ATOM 610 N N . PRO A 1 78 ? -8.102 -13.719 -2 1 97.94 78 PRO A N 1
ATOM 611 C CA . PRO A 1 78 ? -7.957 -12.844 -3.164 1 97.94 78 PRO A CA 1
ATOM 612 C C . PRO A 1 78 ? -9.234 -12.078 -3.492 1 97.94 78 PRO A C 1
ATOM 614 O O . PRO A 1 78 ? -10.336 -12.57 -3.23 1 97.94 78 PRO A O 1
ATOM 617 N N . LEU A 1 79 ? -9.133 -10.883 -3.951 1 98.81 79 LEU A N 1
ATOM 618 C CA . LEU A 1 79 ? -10.219 -10.133 -4.566 1 98.81 79 LEU A CA 1
ATOM 619 C C . LEU A 1 79 ? -10.125 -10.188 -6.086 1 98.81 79 LEU A C 1
ATOM 621 O O . LEU A 1 79 ? -9.086 -9.852 -6.66 1 98.81 79 LEU A O 1
ATOM 625 N N . LEU A 1 80 ? -11.133 -10.602 -6.758 1 98.44 80 LEU A N 1
ATOM 626 C CA . LEU A 1 80 ? -11.133 -10.68 -8.211 1 98.44 80 LEU A CA 1
ATOM 627 C C . LEU A 1 80 ? -11.391 -9.305 -8.828 1 98.44 80 LEU A C 1
ATOM 629 O O . LEU A 1 80 ? -12.156 -8.508 -8.281 1 98.44 80 LEU A O 1
ATOM 633 N N . VAL A 1 81 ? -10.742 -9.109 -9.945 1 98.5 81 VAL A N 1
ATOM 634 C CA . VAL A 1 81 ? -11.016 -7.887 -10.695 1 98.5 81 VAL A CA 1
ATOM 635 C C . VAL A 1 81 ? -12.508 -7.812 -11.031 1 98.5 81 VAL A C 1
ATOM 637 O O . VAL A 1 81 ? -13.102 -8.797 -11.477 1 98.5 81 VAL A O 1
ATOM 640 N N . GLY A 1 82 ? -13.102 -6.668 -10.727 1 98.19 82 GLY A N 1
ATOM 641 C CA . GLY A 1 82 ? -14.508 -6.457 -11.016 1 98.19 82 GLY A CA 1
ATOM 642 C C . GLY A 1 82 ? -15.422 -6.832 -9.867 1 98.19 82 GLY A C 1
ATOM 643 O O . GLY A 1 82 ? -16.625 -6.535 -9.898 1 98.19 82 GLY A O 1
ATOM 644 N N . GLU A 1 83 ? -14.914 -7.504 -8.867 1 98.38 83 GLU A N 1
ATOM 645 C CA . GLU A 1 83 ? -15.719 -7.906 -7.715 1 98.38 83 GLU A CA 1
ATOM 646 C C . GLU A 1 83 ? -15.992 -6.727 -6.789 1 98.38 83 GLU A C 1
ATOM 648 O O . GLU A 1 83 ? -15.078 -5.969 -6.453 1 98.38 83 GLU A O 1
ATOM 653 N N . ARG A 1 84 ? -17.234 -6.5 -6.434 1 98.56 84 ARG A N 1
ATOM 654 C CA . ARG A 1 84 ? -17.578 -5.43 -5.5 1 98.56 84 ARG A CA 1
ATOM 655 C C . ARG A 1 84 ? -17.047 -5.727 -4.105 1 98.56 84 ARG A C 1
ATOM 657 O O . ARG A 1 84 ? -17.172 -6.848 -3.611 1 98.56 84 ARG A O 1
ATOM 664 N N . ALA A 1 85 ? -16.469 -4.723 -3.439 1 98.81 85 ALA A N 1
ATOM 665 C CA . ALA A 1 85 ? -15.883 -4.871 -2.109 1 98.81 85 ALA A CA 1
ATOM 666 C C . ALA A 1 85 ? -16.188 -3.652 -1.239 1 98.81 85 ALA A C 1
ATOM 668 O O . ALA A 1 85 ? -16.672 -2.635 -1.733 1 98.81 85 ALA A O 1
ATOM 669 N N . GLN A 1 86 ? -15.984 -3.836 0.051 1 98.81 86 GLN A N 1
ATOM 670 C CA . GLN A 1 86 ? -16.172 -2.762 1.021 1 98.81 86 GLN A CA 1
ATOM 671 C C . GLN A 1 86 ? -14.938 -2.598 1.904 1 98.81 86 GLN A C 1
ATOM 673 O O . GLN A 1 86 ? -14.352 -3.584 2.359 1 98.81 86 GLN A O 1
ATOM 678 N N . LEU A 1 87 ? -14.508 -1.406 2.059 1 98.75 87 LEU A N 1
ATOM 679 C CA . LEU A 1 87 ? -13.453 -1.054 3.006 1 98.75 87 LEU A CA 1
ATOM 680 C C . LEU A 1 87 ? -14.031 -0.32 4.211 1 98.75 87 LEU A C 1
ATOM 682 O O . LEU A 1 87 ? -14.734 0.684 4.059 1 98.75 87 LEU A O 1
ATOM 686 N N . GLU A 1 88 ? -13.711 -0.812 5.355 1 98.19 88 GLU A N 1
ATOM 687 C CA . GLU A 1 88 ? -14.156 -0.215 6.613 1 98.19 88 GLU A CA 1
ATOM 688 C C . GLU A 1 88 ? -12.969 0.216 7.469 1 98.19 88 GLU A C 1
ATOM 690 O O . GLU A 1 88 ? -11.969 -0.492 7.551 1 98.19 88 GLU A O 1
ATOM 695 N N . ALA A 1 89 ? -13.109 1.345 8.094 1 97.12 89 ALA A N 1
ATOM 696 C CA . ALA A 1 89 ? -12.125 1.873 9.039 1 97.12 89 ALA A CA 1
ATOM 697 C C . ALA A 1 89 ? -12.789 2.234 10.367 1 97.12 89 ALA A C 1
ATOM 699 O O . ALA A 1 89 ? -13.852 2.855 10.391 1 97.12 89 ALA A O 1
ATOM 700 N N . GLU A 1 90 ? -12.141 1.801 11.398 1 96.5 90 GLU A N 1
ATOM 701 C CA . GLU A 1 90 ? -12.602 2.094 12.75 1 96.5 90 GLU A CA 1
ATOM 702 C C . GLU A 1 90 ? -11.477 2.65 13.609 1 96.5 90 GLU A C 1
ATOM 704 O O . GLU A 1 90 ? -10.422 2.027 13.742 1 96.5 90 GLU A O 1
ATOM 709 N N . VAL A 1 91 ? -11.711 3.777 14.242 1 93.5 91 VAL A N 1
ATOM 710 C CA . VAL A 1 91 ? -10.719 4.324 15.156 1 93.5 91 VAL A CA 1
ATOM 711 C C . VAL A 1 91 ? -10.68 3.496 16.438 1 93.5 91 VAL A C 1
ATOM 713 O O . VAL A 1 91 ? -11.68 3.404 17.156 1 93.5 91 VAL A O 1
ATOM 716 N N . LYS A 1 92 ? -9.562 2.959 16.672 1 93.81 92 LYS A N 1
ATOM 717 C CA . LYS A 1 92 ? -9.398 2.119 17.859 1 93.81 92 LYS A CA 1
ATOM 718 C C . LYS A 1 92 ? -8.906 2.934 19.047 1 93.81 92 LYS A C 1
ATOM 720 O O . LYS A 1 92 ? -9.289 2.674 20.188 1 93.81 92 LYS A O 1
ATOM 725 N N . HIS A 1 93 ? -8.023 3.771 18.781 1 90.25 93 HIS A N 1
ATOM 726 C CA . HIS A 1 93 ? -7.383 4.559 19.828 1 90.25 93 HIS A CA 1
ATOM 727 C C . HIS A 1 93 ? -6.918 5.91 19.281 1 90.25 93 HIS A C 1
ATOM 729 O O . HIS A 1 93 ? -6.551 6.027 18.109 1 90.25 93 HIS A O 1
ATOM 735 N N . GLU A 1 94 ? -7.02 6.863 20.125 1 89.06 94 GLU A N 1
ATOM 736 C CA . GLU A 1 94 ? -6.52 8.195 19.797 1 89.06 94 GLU A CA 1
ATOM 737 C C . GLU A 1 94 ? -5.684 8.766 20.938 1 89.06 94 GLU A C 1
ATOM 739 O O . GLU A 1 94 ? -5.988 8.531 22.109 1 89.06 94 GLU A O 1
ATOM 744 N N . THR A 1 95 ? -4.637 9.336 20.547 1 87.06 95 THR A N 1
ATOM 745 C CA . THR A 1 95 ? -3.855 10.172 21.453 1 87.06 95 THR A CA 1
ATOM 746 C C . THR A 1 95 ? -3.822 11.617 20.969 1 87.06 95 THR A C 1
ATOM 748 O O . THR A 1 95 ? -2.844 12.055 20.359 1 87.06 95 THR A O 1
ATOM 751 N N . PRO A 1 96 ? -4.848 12.344 21.359 1 77.12 96 PRO A N 1
ATOM 752 C CA . PRO A 1 96 ? -5.102 13.656 20.766 1 77.12 96 PRO A CA 1
ATOM 753 C C . PRO A 1 96 ? -3.926 14.617 20.922 1 77.12 96 PRO A C 1
ATOM 755 O O . PRO A 1 96 ? -3.537 15.289 19.969 1 77.12 96 PRO A O 1
ATOM 758 N N . PRO A 1 97 ? -3.35 14.633 22.094 1 77.06 97 PRO A N 1
ATOM 759 C CA . PRO A 1 97 ? -2.262 15.602 22.234 1 77.06 97 PRO A CA 1
ATOM 760 C C . PRO A 1 97 ? -1.117 15.352 21.25 1 77.06 97 PRO A C 1
ATOM 762 O O . PRO A 1 97 ? -0.398 16.281 20.875 1 77.06 97 PRO A O 1
ATOM 765 N N . LEU A 1 98 ? -1.098 14.117 20.797 1 76.88 98 LEU A N 1
ATOM 766 C CA . LEU A 1 98 ? 0.006 13.758 19.906 1 76.88 98 LEU A CA 1
ATOM 767 C C . LEU A 1 98 ? -0.458 13.703 18.453 1 76.88 98 LEU A C 1
ATOM 769 O O . LEU A 1 98 ? 0.357 13.539 17.547 1 76.88 98 LEU A O 1
ATOM 773 N N . GLY A 1 99 ? -1.728 13.844 18.266 1 86.56 99 GLY A N 1
ATOM 774 C CA . GLY A 1 99 ? -2.262 13.773 16.922 1 86.56 99 GLY A CA 1
ATOM 775 C C . GLY A 1 99 ? -2.193 12.375 16.328 1 86.56 99 GLY A C 1
ATOM 776 O O . GLY A 1 99 ? -2.148 12.219 15.102 1 86.56 99 GLY A O 1
ATOM 777 N N . ILE A 1 100 ? -2.105 11.391 17.219 1 90.69 100 ILE A N 1
ATOM 778 C CA . ILE A 1 100 ? -1.919 10.016 16.766 1 90.69 100 ILE A CA 1
ATOM 779 C C . ILE A 1 100 ? -3.246 9.266 16.844 1 90.69 100 ILE A C 1
ATOM 781 O O . ILE A 1 100 ? -3.984 9.391 17.812 1 90.69 100 ILE A O 1
ATOM 785 N N . ARG A 1 101 ? -3.529 8.555 15.789 1 94.19 101 ARG A N 1
ATOM 786 C CA . ARG A 1 101 ? -4.695 7.676 15.75 1 94.19 101 ARG A CA 1
ATOM 787 C C . ARG A 1 101 ? -4.316 6.277 15.273 1 94.19 101 ARG A C 1
ATOM 789 O O . ARG A 1 101 ? -3.512 6.125 14.352 1 94.19 101 ARG A O 1
ATOM 796 N N . LEU A 1 102 ? -4.848 5.316 15.969 1 96.5 102 LEU A N 1
ATOM 797 C CA . LEU A 1 102 ? -4.789 3.926 15.531 1 96.5 102 LEU A CA 1
ATOM 798 C C . LEU A 1 102 ? -6.109 3.496 14.906 1 96.5 102 LEU A C 1
ATOM 800 O O . LEU A 1 102 ? -7.16 3.566 15.547 1 96.5 102 LEU A O 1
ATOM 804 N N . ILE A 1 103 ? -6.047 3.031 13.695 1 97.38 103 ILE A N 1
ATOM 805 C CA . ILE A 1 103 ? -7.25 2.754 12.922 1 97.38 103 ILE A CA 1
ATOM 806 C C . ILE A 1 103 ? -7.262 1.289 12.484 1 97.38 103 ILE A C 1
ATOM 808 O O . ILE A 1 103 ? -6.301 0.808 11.883 1 97.38 103 ILE A O 1
ATOM 812 N N . ARG A 1 104 ? -8.312 0.622 12.805 1 98.12 104 ARG A N 1
ATOM 813 C CA . ARG A 1 104 ? -8.516 -0.736 12.312 1 98.12 104 ARG A CA 1
ATOM 814 C C . ARG A 1 104 ? -9.125 -0.725 10.914 1 98.12 104 ARG A C 1
ATOM 816 O O . ARG A 1 104 ? -10.031 0.057 10.633 1 98.12 104 ARG A O 1
ATOM 823 N N . LEU A 1 105 ? -8.633 -1.607 10.062 1 98.62 105 LEU A N 1
ATOM 824 C CA . LEU A 1 105 ? -9.055 -1.672 8.664 1 98.62 105 LEU A CA 1
ATOM 825 C C . LEU A 1 105 ? -9.594 -3.057 8.328 1 98.62 105 LEU A C 1
ATOM 827 O O . LEU A 1 105 ? -9.031 -4.07 8.75 1 98.62 105 LEU A O 1
ATOM 831 N N . THR A 1 106 ? -10.703 -3.092 7.598 1 98.75 106 THR A N 1
ATOM 832 C CA . THR A 1 106 ? -11.258 -4.348 7.102 1 98.75 106 THR A CA 1
ATOM 833 C C . THR A 1 106 ? -11.734 -4.199 5.66 1 98.75 106 THR A C 1
ATOM 835 O O . THR A 1 106 ? -12.438 -3.242 5.332 1 98.75 106 THR A O 1
ATOM 838 N N . ILE A 1 107 ? -11.344 -5.113 4.82 1 98.88 107 ILE A N 1
ATOM 839 C CA . ILE A 1 107 ? -11.859 -5.211 3.459 1 98.88 107 ILE A CA 1
ATOM 840 C C . ILE A 1 107 ? -12.633 -6.516 3.291 1 98.88 107 ILE A C 1
ATOM 842 O O . ILE A 1 107 ? -12.117 -7.594 3.594 1 98.88 107 ILE A O 1
ATOM 846 N N . SER A 1 108 ? -13.805 -6.383 2.803 1 98.88 108 SER A N 1
ATOM 847 C CA . SER A 1 108 ? -14.664 -7.551 2.627 1 98.88 108 SER A CA 1
ATOM 848 C C . SER A 1 108 ? -15.312 -7.562 1.244 1 98.88 108 SER A C 1
ATOM 850 O O . SER A 1 108 ? -15.461 -6.512 0.616 1 98.88 108 SER A O 1
ATOM 852 N N . ALA A 1 109 ? -15.68 -8.734 0.776 1 98.75 109 ALA A N 1
ATOM 853 C CA . ALA A 1 109 ? -16.391 -8.93 -0.486 1 98.75 109 ALA A CA 1
ATOM 854 C C . ALA A 1 109 ? -17.203 -10.219 -0.457 1 98.75 109 ALA A C 1
ATOM 856 O O . ALA A 1 109 ? -16.688 -11.281 -0.084 1 98.75 109 ALA A O 1
ATOM 857 N N . GLY A 1 110 ? -18.453 -10.109 -0.865 1 97.19 110 GLY A N 1
ATOM 858 C CA . GLY A 1 110 ? -19.297 -11.289 -0.936 1 97.19 110 GLY A CA 1
ATOM 859 C C . GLY A 1 110 ? -19.359 -12.062 0.37 1 97.19 110 GLY A C 1
ATOM 860 O O . GLY A 1 110 ? -19.281 -13.289 0.377 1 97.19 110 GLY A O 1
ATOM 861 N N . GLY A 1 111 ? -19.297 -11.367 1.424 1 96.75 111 GLY A N 1
ATOM 862 C CA . GLY A 1 111 ? -19.391 -12 2.729 1 96.75 111 GLY A CA 1
ATOM 863 C C . GLY A 1 111 ? -18.078 -12.57 3.219 1 96.75 111 GLY A C 1
ATOM 864 O O . GLY A 1 111 ? -18 -13.109 4.324 1 96.75 111 GLY A O 1
ATOM 865 N N . ARG A 1 112 ? -17.047 -12.43 2.426 1 98.25 112 ARG A N 1
ATOM 866 C CA . ARG A 1 112 ? -15.719 -12.93 2.781 1 98.25 112 ARG A CA 1
ATOM 867 C C . ARG A 1 112 ? -14.82 -11.797 3.277 1 98.25 112 ARG A C 1
ATOM 869 O O . ARG A 1 112 ? -14.969 -10.648 2.848 1 98.25 112 ARG A O 1
ATOM 876 N N . ARG A 1 113 ? -13.906 -12.148 4.188 1 98.75 113 ARG A N 1
ATOM 877 C CA . ARG A 1 113 ? -12.836 -11.234 4.578 1 98.75 113 ARG A CA 1
ATOM 878 C C . ARG A 1 113 ? -11.672 -11.297 3.594 1 98.75 113 ARG A C 1
ATOM 880 O O . ARG A 1 113 ? -11 -12.328 3.486 1 98.75 113 ARG A O 1
ATOM 887 N N . ILE A 1 114 ? -11.461 -10.281 2.932 1 98.94 114 ILE A N 1
ATOM 888 C CA . ILE A 1 114 ? -10.406 -10.211 1.92 1 98.94 114 ILE A CA 1
ATOM 889 C C . ILE A 1 114 ? -9.086 -9.812 2.574 1 98.94 114 ILE A C 1
ATOM 891 O O . ILE A 1 114 ? -8.055 -10.438 2.328 1 98.94 114 ILE A O 1
ATOM 895 N N . ALA A 1 115 ? -9.125 -8.82 3.402 1 98.94 115 ALA A N 1
ATOM 896 C CA . ALA A 1 115 ? -7.945 -8.312 4.094 1 98.94 115 ALA A CA 1
ATOM 897 C C . ALA A 1 115 ? -8.328 -7.602 5.391 1 98.94 115 ALA A C 1
ATOM 899 O O . ALA A 1 115 ? -9.477 -7.188 5.559 1 98.94 115 ALA A O 1
ATOM 900 N N . GLU A 1 116 ? -7.402 -7.457 6.242 1 98.88 116 GLU A N 1
ATOM 901 C CA . GLU A 1 116 ? -7.562 -6.727 7.496 1 98.88 116 GLU A CA 1
ATOM 902 C C . GLU A 1 116 ? -6.223 -6.203 8.008 1 98.88 116 GLU A C 1
ATOM 904 O O . GLU A 1 116 ? -5.164 -6.715 7.625 1 98.88 116 GLU A O 1
ATOM 909 N N . GLY A 1 117 ? -6.348 -5.199 8.852 1 98.69 117 GLY A N 1
ATOM 910 C CA . GLY A 1 117 ? -5.109 -4.641 9.375 1 98.69 117 GLY A CA 1
ATOM 911 C C . GLY A 1 117 ? -5.316 -3.406 10.227 1 98.69 117 GLY A C 1
ATOM 912 O O . GLY A 1 117 ? -6.395 -3.217 10.797 1 98.69 117 GLY A O 1
ATOM 913 N N . GLU A 1 118 ? -4.219 -2.691 10.367 1 98.5 118 GLU A N 1
ATOM 914 C CA . GLU A 1 118 ? -4.219 -1.471 11.164 1 98.5 118 GLU A CA 1
ATOM 915 C C . GLU A 1 118 ? -3.254 -0.437 10.594 1 98.5 118 GLU A C 1
ATOM 917 O O . GLU A 1 118 ? -2.197 -0.791 10.062 1 98.5 118 GLU A O 1
ATOM 922 N N . ALA A 1 119 ? -3.674 0.756 10.758 1 98.12 119 ALA A N 1
ATOM 923 C CA . ALA A 1 119 ? -2.816 1.883 10.398 1 98.12 119 ALA A CA 1
ATOM 924 C C . ALA A 1 119 ? -2.654 2.846 11.57 1 98.12 119 ALA A C 1
ATOM 926 O O . ALA A 1 119 ? -3.613 3.109 12.305 1 98.12 119 ALA A O 1
ATOM 927 N N . MET A 1 120 ? -1.491 3.285 11.75 1 97.56 120 MET A N 1
ATOM 928 C CA . MET A 1 120 ? -1.238 4.402 12.656 1 97.56 120 MET A CA 1
ATOM 929 C C . MET A 1 120 ? -0.968 5.684 11.883 1 97.56 120 MET A C 1
ATOM 931 O O . MET A 1 120 ? -0.139 5.699 10.969 1 97.56 120 MET A O 1
ATOM 935 N N . THR A 1 121 ? -1.651 6.719 12.234 1 96.75 121 THR A N 1
ATOM 936 C CA . THR A 1 121 ? -1.501 7.988 11.531 1 96.75 121 THR A CA 1
ATOM 937 C C . THR A 1 121 ? -1.144 9.109 12.508 1 96.75 121 THR A C 1
ATOM 939 O O . THR A 1 121 ? -1.397 9 13.703 1 96.75 121 THR A O 1
ATOM 942 N N . LEU A 1 122 ? -0.548 10.102 11.938 1 94.38 122 LEU A N 1
ATOM 943 C CA . LEU A 1 122 ? -0.182 11.312 12.664 1 94.38 122 LEU A CA 1
ATOM 944 C C . LEU A 1 122 ? -0.762 12.547 11.984 1 94.38 122 LEU A C 1
ATOM 946 O O . LEU A 1 122 ? -0.727 12.664 10.758 1 94.38 122 LEU A O 1
ATOM 950 N N . LEU A 1 123 ? -1.274 13.375 12.719 1 90.38 123 LEU A N 1
ATOM 951 C CA . LEU A 1 123 ? -1.67 14.695 12.242 1 90.38 123 LEU A CA 1
ATOM 952 C C . LEU A 1 123 ? -0.729 15.773 12.773 1 90.38 123 LEU A C 1
ATOM 954 O O . LEU A 1 123 ? -0.899 16.25 13.898 1 90.38 123 LEU A O 1
ATOM 958 N N . PRO A 1 124 ? 0.18 16.125 11.977 1 85.19 124 PRO A N 1
ATOM 959 C CA . PRO A 1 124 ? 1.117 17.156 12.453 1 85.19 124 PRO A CA 1
ATOM 960 C C . PRO A 1 124 ? 0.439 18.484 12.75 1 85.19 124 PRO A C 1
ATOM 962 O O . PRO A 1 124 ? -0.491 18.875 12.039 1 85.19 124 PRO A O 1
ATOM 965 N N . GLU A 1 125 ? 0.865 19.078 13.727 1 82.94 125 GLU A N 1
ATOM 966 C CA . GLU A 1 125 ? 0.344 20.391 14.062 1 82.94 125 GLU A CA 1
ATOM 967 C C . GLU A 1 125 ? 0.823 21.453 13.062 1 82.94 125 GLU A C 1
ATOM 969 O O . GLU A 1 125 ? 1.977 21.422 12.625 1 82.94 125 GLU A O 1
ATOM 974 N N . PRO A 1 126 ? -0.112 22.312 12.734 1 82.5 126 PRO A N 1
ATOM 975 C CA . PRO A 1 126 ? 0.304 23.391 11.82 1 82.5 126 PRO A CA 1
ATOM 976 C C . PRO A 1 126 ? 1.396 24.266 12.422 1 82.5 126 PRO A C 1
ATOM 978 O O . PRO A 1 126 ? 1.427 24.484 13.633 1 82.5 126 PRO A O 1
ATOM 981 N N . ARG A 1 127 ? 2.295 24.594 11.562 1 78.75 127 ARG A N 1
ATOM 982 C CA . ARG A 1 127 ? 3.387 25.469 11.984 1 78.75 127 ARG A CA 1
ATOM 983 C C . ARG A 1 127 ? 2.855 26.703 12.719 1 78.75 127 ARG A C 1
ATOM 985 O O . ARG A 1 127 ? 3.426 27.109 13.727 1 78.75 127 ARG A O 1
ATOM 992 N N . SER A 1 128 ? 1.787 27.281 12.117 1 78 128 SER A N 1
ATOM 993 C CA . SER A 1 128 ? 1.205 28.469 12.719 1 78 128 SER A CA 1
ATOM 994 C C . SER A 1 128 ? 0.797 28.219 14.172 1 78 128 SER A C 1
ATOM 996 O O . SER A 1 128 ? 0.966 29.078 15.031 1 78 128 SER A O 1
ATOM 998 N N . ALA A 1 129 ? 0.368 27.031 14.414 1 75.06 129 ALA A N 1
ATOM 999 C CA . ALA A 1 129 ? -0.04 26.672 15.773 1 75.06 129 ALA A CA 1
ATOM 1000 C C . ALA A 1 129 ? 1.174 26.438 16.672 1 75.06 129 ALA A C 1
ATOM 1002 O O . ALA A 1 129 ? 1.155 26.781 17.844 1 75.06 129 ALA A O 1
ATOM 1003 N N . ARG A 1 130 ? 2.215 25.906 16.125 1 72.06 130 ARG A N 1
ATOM 1004 C CA . ARG A 1 130 ? 3.434 25.641 16.875 1 72.06 130 ARG A CA 1
ATOM 1005 C C . ARG A 1 130 ? 4.129 26.938 17.281 1 72.06 130 ARG A C 1
ATOM 1007 O O . ARG A 1 130 ? 4.652 27.047 18.391 1 72.06 130 ARG A O 1
ATOM 1014 N N . GLU A 1 131 ? 4.129 27.766 16.297 1 76.56 131 GLU A N 1
ATOM 1015 C CA . GLU A 1 131 ? 4.762 29.062 16.547 1 76.56 131 GLU A CA 1
ATOM 1016 C C . GLU A 1 131 ? 3.988 29.859 17.594 1 76.56 131 GLU A C 1
ATOM 1018 O O . GLU A 1 131 ? 4.586 30.594 18.391 1 76.56 131 GLU A O 1
ATOM 1023 N N . ALA A 1 132 ? 2.707 29.75 17.625 1 73.88 132 ALA A N 1
ATOM 1024 C CA . ALA A 1 132 ? 1.89 30.469 18.594 1 73.88 132 ALA A CA 1
ATOM 1025 C C . ALA A 1 132 ? 2.09 29.891 20 1 73.88 132 ALA A C 1
ATOM 1027 O O 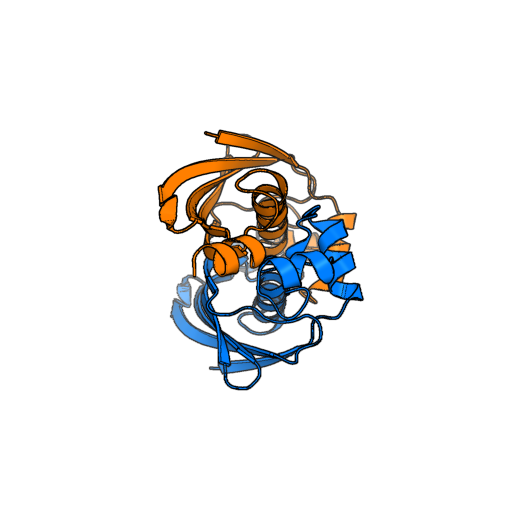. ALA A 1 132 ? 1.95 30.609 21 1 73.88 132 ALA A O 1
ATOM 1028 N N . ALA A 1 133 ? 2.426 28.703 20.109 1 74.12 133 ALA A N 1
ATOM 1029 C CA . ALA A 1 133 ? 2.586 28.047 21.406 1 74.12 133 ALA A CA 1
ATOM 1030 C C . ALA A 1 133 ? 3.955 28.359 22 1 74.12 133 ALA A C 1
ATOM 1032 O O . ALA A 1 133 ? 4.168 28.172 23.203 1 74.12 133 ALA A O 1
ATOM 1033 N N . GLU A 1 134 ? 4.934 28.672 21.25 1 64.81 134 GLU A N 1
ATOM 1034 C CA . GLU A 1 134 ? 6.234 29.094 21.75 1 64.81 134 GLU A CA 1
ATOM 1035 C C . GLU A 1 134 ? 6.211 30.562 22.156 1 64.81 134 GLU A C 1
ATOM 1037 O O . GLU A 1 134 ? 6.824 30.953 23.156 1 64.81 134 GLU A O 1
ATOM 1042 N N . MET B 1 1 ? 19.75 -13.398 0.165 1 83.12 1 MET B N 1
ATOM 1043 C CA . MET B 1 1 ? 19.719 -12.742 -1.136 1 83.12 1 MET B CA 1
ATOM 1044 C C . MET B 1 1 ? 19.047 -11.375 -1.033 1 83.12 1 MET B C 1
ATOM 1046 O O . MET B 1 1 ? 18.016 -11.234 -0.383 1 83.12 1 MET B O 1
ATOM 1050 N N . THR B 1 2 ? 19.781 -10.344 -1.417 1 88.88 2 THR B N 1
ATOM 1051 C CA . THR B 1 2 ? 19.297 -8.977 -1.329 1 88.88 2 THR B CA 1
ATOM 1052 C C . THR B 1 2 ? 19.203 -8.344 -2.715 1 88.88 2 THR B C 1
ATOM 1054 O O . THR B 1 2 ? 20.109 -8.508 -3.537 1 88.88 2 THR B O 1
ATOM 1057 N N . ILE B 1 3 ? 18.141 -7.707 -2.998 1 94.25 3 ILE B N 1
ATOM 1058 C CA . ILE B 1 3 ? 17.984 -6.953 -4.234 1 94.25 3 ILE B CA 1
ATOM 1059 C C . ILE B 1 3 ? 17.562 -5.52 -3.912 1 94.25 3 ILE B C 1
ATOM 1061 O O . ILE B 1 3 ? 16.922 -5.266 -2.898 1 94.25 3 ILE B O 1
ATOM 1065 N N . ALA B 1 4 ? 18.078 -4.629 -4.754 1 96.12 4 ALA B N 1
ATOM 1066 C CA . ALA B 1 4 ? 17.734 -3.223 -4.555 1 96.12 4 ALA B CA 1
ATOM 1067 C C . ALA B 1 4 ? 17.516 -2.514 -5.887 1 96.12 4 ALA B C 1
ATOM 1069 O O . ALA B 1 4 ? 18.062 -2.928 -6.914 1 96.12 4 ALA B O 1
ATOM 1070 N N . PHE B 1 5 ? 16.672 -1.519 -5.883 1 95.44 5 PHE B N 1
ATOM 1071 C CA . PHE B 1 5 ? 16.562 -0.635 -7.039 1 95.44 5 PHE B CA 1
ATOM 1072 C C . PHE B 1 5 ? 16.344 0.808 -6.598 1 95.44 5 PHE B C 1
ATOM 1074 O O . PHE B 1 5 ? 15.797 1.059 -5.523 1 95.44 5 PHE B O 1
ATOM 1081 N N . ASP B 1 6 ? 16.812 1.671 -7.473 1 98 6 ASP B N 1
ATOM 1082 C CA . ASP B 1 6 ? 16.609 3.1 -7.254 1 98 6 ASP B CA 1
ATOM 1083 C C . ASP B 1 6 ? 15.312 3.58 -7.906 1 98 6 ASP B C 1
ATOM 1085 O O . ASP B 1 6 ? 14.875 3.02 -8.914 1 98 6 ASP B O 1
ATOM 1089 N N . PHE B 1 7 ? 14.75 4.609 -7.254 1 98.12 7 PHE B N 1
ATOM 1090 C CA . PHE B 1 7 ? 13.555 5.188 -7.855 1 98.12 7 PHE B CA 1
ATOM 1091 C C . PHE B 1 7 ? 13.414 6.652 -7.469 1 98.12 7 PHE B C 1
ATOM 1093 O O . PHE B 1 7 ? 14.047 7.117 -6.523 1 98.12 7 PHE B O 1
ATOM 1100 N N . THR B 1 8 ? 12.688 7.379 -8.289 1 98.5 8 THR B N 1
ATOM 1101 C CA . THR B 1 8 ? 12.25 8.742 -8.023 1 98.5 8 THR B CA 1
ATOM 1102 C C . THR B 1 8 ? 10.766 8.914 -8.312 1 98.5 8 THR B C 1
ATOM 1104 O O . THR B 1 8 ? 10.281 8.477 -9.359 1 98.5 8 THR B O 1
ATOM 1107 N N . VAL B 1 9 ? 10.078 9.438 -7.344 1 98.5 9 VAL B N 1
ATOM 1108 C CA . VAL B 1 9 ? 8.664 9.719 -7.57 1 98.5 9 VAL B CA 1
ATOM 1109 C C . VAL B 1 9 ? 8.5 11.141 -8.102 1 98.5 9 VAL B C 1
ATOM 1111 O O . VAL B 1 9 ? 8.75 12.109 -7.383 1 98.5 9 VAL B O 1
ATOM 1114 N N . THR B 1 10 ? 8.031 11.156 -9.289 1 98.06 10 THR B N 1
ATOM 1115 C CA . THR B 1 10 ? 7.848 12.445 -9.945 1 98.06 10 THR B CA 1
ATOM 1116 C C . THR B 1 10 ? 6.453 13 -9.664 1 98.06 10 THR B C 1
ATOM 1118 O O . THR B 1 10 ? 5.594 12.289 -9.141 1 98.06 10 THR B O 1
ATOM 1121 N N . THR B 1 11 ? 6.238 14.312 -10.016 1 97.94 11 THR B N 1
ATOM 1122 C CA . THR B 1 11 ? 4.93 14.938 -9.875 1 97.94 11 THR B CA 1
ATOM 1123 C C . THR B 1 11 ? 3.885 14.195 -10.703 1 97.94 11 THR B C 1
ATOM 1125 O O . THR B 1 11 ? 2.738 14.047 -10.273 1 97.94 11 THR B O 1
ATOM 1128 N N . ASP B 1 12 ? 4.301 13.695 -11.891 1 97.75 12 ASP B N 1
ATOM 1129 C CA . ASP B 1 12 ? 3.383 12.945 -12.742 1 97.75 12 ASP B CA 1
ATOM 1130 C C . ASP B 1 12 ? 2.918 11.664 -12.055 1 97.75 12 ASP B C 1
ATOM 1132 O O . ASP B 1 12 ? 1.741 11.305 -12.133 1 97.75 12 ASP B O 1
ATOM 1136 N N . ARG B 1 13 ? 3.801 10.992 -11.414 1 97.94 13 ARG B N 1
ATOM 1137 C CA . ARG B 1 13 ? 3.451 9.766 -10.711 1 97.94 13 ARG B CA 1
ATOM 1138 C C . ARG B 1 13 ? 2.553 10.055 -9.508 1 97.94 13 ARG B C 1
ATOM 1140 O O . ARG B 1 13 ? 1.657 9.266 -9.195 1 97.94 13 ARG B O 1
ATOM 1147 N N . MET B 1 14 ? 2.844 11.227 -8.875 1 98.56 14 MET B N 1
ATOM 1148 C CA . MET B 1 14 ? 1.979 11.656 -7.777 1 98.56 14 MET B CA 1
ATOM 1149 C C . MET B 1 14 ? 0.548 11.867 -8.258 1 98.56 14 MET B C 1
ATOM 1151 O O . MET B 1 14 ? -0.4 11.383 -7.641 1 98.56 14 MET B O 1
ATOM 1155 N N . GLU B 1 15 ? 0.419 12.539 -9.375 1 98.19 15 GLU B N 1
ATOM 1156 C CA . GLU B 1 15 ? -0.899 12.82 -9.93 1 98.19 15 GLU B CA 1
ATOM 1157 C C . GLU B 1 15 ? -1.603 11.531 -10.359 1 98.19 15 GLU B C 1
ATOM 1159 O O . GLU B 1 15 ? -2.811 11.383 -10.164 1 98.19 15 GLU B O 1
ATOM 1164 N N . ALA B 1 16 ? -0.858 10.648 -10.945 1 98 16 ALA B N 1
ATOM 1165 C CA . ALA B 1 16 ? -1.423 9.359 -11.352 1 98 16 ALA B CA 1
ATOM 1166 C C . ALA B 1 16 ? -1.949 8.586 -10.148 1 98 16 ALA B C 1
ATOM 1168 O O . ALA B 1 16 ? -3.041 8.016 -10.203 1 98 16 ALA B O 1
ATOM 1169 N N . PHE B 1 17 ? -1.199 8.578 -9.039 1 98.31 17 PHE B N 1
ATOM 1170 C CA . PHE B 1 17 ? -1.641 7.879 -7.836 1 98.31 17 PHE B CA 1
ATOM 1171 C C . PHE B 1 17 ? -2.877 8.547 -7.246 1 98.31 17 PHE B C 1
ATOM 1173 O O . PHE B 1 17 ? -3.805 7.867 -6.805 1 98.31 17 PHE B O 1
ATOM 1180 N N . ARG B 1 18 ? -2.834 9.836 -7.227 1 97.81 18 ARG B N 1
ATOM 1181 C CA . ARG B 1 18 ? -4.012 10.57 -6.766 1 97.81 18 ARG B CA 1
ATOM 1182 C C . ARG B 1 18 ? -5.25 10.156 -7.551 1 97.81 18 ARG B C 1
ATOM 1184 O O . ARG B 1 18 ? -6.312 9.922 -6.969 1 97.81 18 ARG B O 1
ATOM 1191 N N . SER B 1 19 ? -5.094 10.047 -8.797 1 96.94 19 SER B N 1
ATOM 1192 C CA . SER B 1 19 ? -6.207 9.703 -9.672 1 96.94 19 SER B CA 1
ATOM 1193 C C . SER B 1 19 ? -6.707 8.289 -9.406 1 96.94 19 SER B C 1
ATOM 1195 O O . SER B 1 19 ? -7.914 8.055 -9.328 1 96.94 19 SER B O 1
ATOM 1197 N N . ILE B 1 20 ? -5.824 7.355 -9.203 1 96.19 20 ILE B N 1
ATOM 1198 C CA . ILE B 1 20 ? -6.242 5.961 -9.102 1 96.19 20 ILE B CA 1
ATOM 1199 C C . ILE B 1 20 ? -6.75 5.676 -7.691 1 96.19 20 ILE B C 1
ATOM 1201 O O . ILE B 1 20 ? -7.629 4.832 -7.5 1 96.19 20 ILE B O 1
ATOM 1205 N N . SER B 1 21 ? -6.234 6.363 -6.695 1 96.5 21 SER B N 1
ATOM 1206 C CA . SER B 1 21 ? -6.605 6.082 -5.312 1 96.5 21 SER B CA 1
ATOM 1207 C C . SER B 1 21 ? -7.781 6.941 -4.867 1 96.5 21 SER B C 1
ATOM 1209 O O . SER B 1 21 ? -8.578 6.527 -4.023 1 96.5 21 SER B O 1
ATOM 1211 N N . GLY B 1 22 ? -7.812 8.211 -5.391 1 96.06 22 GLY B N 1
ATOM 1212 C CA . GLY B 1 22 ? -8.766 9.195 -4.902 1 96.06 22 GLY B CA 1
ATOM 1213 C C . GLY B 1 22 ? -8.305 9.906 -3.646 1 96.06 22 GLY B C 1
ATOM 1214 O O . GLY B 1 22 ? -9.078 10.633 -3.014 1 96.06 22 GLY B O 1
ATOM 1215 N N . ASP B 1 23 ? -7.098 9.617 -3.203 1 96.88 23 ASP B N 1
ATOM 1216 C CA . ASP B 1 23 ? -6.523 10.312 -2.055 1 96.88 23 ASP B CA 1
ATOM 1217 C C . ASP B 1 23 ? -6.207 11.766 -2.4 1 96.88 23 ASP B C 1
ATOM 1219 O O . ASP B 1 23 ? -5.188 12.055 -3.035 1 96.88 23 ASP B O 1
ATOM 1223 N N . ASP B 1 24 ? -6.988 12.648 -1.887 1 97.25 24 ASP B N 1
ATOM 1224 C CA . ASP B 1 24 ? -6.832 14.062 -2.205 1 97.25 24 ASP B CA 1
ATOM 1225 C C . ASP B 1 24 ? -6.297 14.836 -1.005 1 97.25 24 ASP B C 1
ATOM 1227 O O . ASP B 1 24 ? -6.629 16.016 -0.818 1 97.25 24 ASP B O 1
ATOM 1231 N N . ASN B 1 25 ? -5.586 14.211 -0.154 1 97.5 25 ASN B N 1
ATOM 1232 C CA . ASN B 1 25 ? -4.914 14.867 0.959 1 97.5 25 ASN B CA 1
ATOM 1233 C C . ASN B 1 25 ? -3.912 15.914 0.468 1 97.5 25 ASN B C 1
ATOM 1235 O O . ASN B 1 25 ? -2.92 15.57 -0.176 1 97.5 25 ASN B O 1
ATOM 1239 N N . PRO B 1 26 ? -4.113 17.141 0.787 1 97.19 26 PRO B N 1
ATOM 1240 C CA . PRO B 1 26 ? -3.33 18.219 0.172 1 97.19 26 PRO B CA 1
ATOM 1241 C C . PRO B 1 26 ? -1.853 18.156 0.555 1 97.19 26 PRO B C 1
ATOM 1243 O O . PRO B 1 26 ? -1.016 18.766 -0.113 1 97.19 26 PRO B O 1
ATOM 1246 N N . ILE B 1 27 ? -1.416 17.453 1.557 1 96.44 27 ILE B N 1
ATOM 1247 C CA . ILE B 1 27 ? -0.016 17.344 1.951 1 96.44 27 ILE B CA 1
ATOM 1248 C C . ILE B 1 27 ? 0.795 16.734 0.811 1 96.44 27 ILE B C 1
ATOM 1250 O O . ILE B 1 27 ? 2.021 16.859 0.774 1 96.44 27 ILE B O 1
ATOM 1254 N N . HIS B 1 28 ? 0.123 16.109 -0.14 1 98.31 28 HIS B N 1
ATOM 1255 C CA . HIS B 1 28 ? 0.807 15.352 -1.176 1 98.31 28 HIS B CA 1
ATOM 1256 C C . HIS B 1 28 ? 0.916 16.141 -2.471 1 98.31 28 HIS B C 1
ATOM 1258 O O . HIS B 1 28 ? 1.603 15.734 -3.406 1 98.31 28 HIS B O 1
ATOM 1264 N N . PHE B 1 29 ? 0.271 17.297 -2.57 1 97.75 29 PHE B N 1
ATOM 1265 C CA . PHE B 1 29 ? 0.355 17.969 -3.867 1 97.75 29 PHE B CA 1
ATOM 1266 C C . PHE B 1 29 ? 0.309 19.484 -3.709 1 97.75 29 PHE B C 1
ATOM 1268 O O . PHE B 1 29 ? 0.607 20.219 -4.648 1 97.75 29 PHE B O 1
ATOM 1275 N N . ASP B 1 30 ? -0.075 20 -2.564 1 97.44 30 ASP B N 1
ATOM 1276 C CA . ASP B 1 30 ? -0.147 21.438 -2.301 1 97.44 30 ASP B CA 1
ATOM 1277 C C . ASP B 1 30 ? 1.068 21.906 -1.509 1 97.44 30 ASP B C 1
ATOM 1279 O O . ASP B 1 30 ? 1.158 21.672 -0.301 1 97.44 30 ASP B O 1
ATOM 1283 N N . THR B 1 31 ? 1.923 22.672 -2.152 1 97.31 31 THR B N 1
ATOM 1284 C CA . THR B 1 31 ? 3.188 23.094 -1.562 1 97.31 31 THR B CA 1
ATOM 1285 C C . THR B 1 31 ? 2.945 23.969 -0.332 1 97.31 31 THR B C 1
ATOM 1287 O O . THR B 1 31 ? 3.598 23.781 0.699 1 97.31 31 THR B O 1
ATOM 1290 N N . PHE B 1 32 ? 2.051 24.875 -0.463 1 95.81 32 PHE B N 1
ATOM 1291 C CA . PHE B 1 32 ? 1.771 25.781 0.647 1 95.81 32 PHE B CA 1
ATOM 1292 C C . PHE B 1 32 ? 1.227 25.016 1.845 1 95.81 32 PHE B C 1
ATOM 1294 O O . PHE B 1 32 ? 1.688 25.203 2.973 1 95.81 32 PHE B O 1
ATOM 1301 N N . PHE B 1 33 ? 0.296 24.125 1.63 1 95.81 33 PHE B N 1
ATOM 1302 C CA . PHE B 1 33 ? -0.281 23.328 2.701 1 95.81 33 PHE B CA 1
ATOM 1303 C C . PHE B 1 33 ? 0.782 22.453 3.361 1 95.81 33 PHE B C 1
ATOM 1305 O O . PHE B 1 33 ? 0.86 22.391 4.59 1 95.81 33 PHE B O 1
ATOM 1312 N N . ALA B 1 34 ? 1.583 21.75 2.57 1 96.38 34 ALA B N 1
ATOM 1313 C CA . ALA B 1 34 ? 2.641 20.891 3.088 1 96.38 34 ALA B CA 1
ATOM 1314 C C . ALA B 1 34 ? 3.602 21.672 3.979 1 96.38 34 ALA B C 1
ATOM 1316 O O . ALA B 1 34 ? 3.959 21.219 5.066 1 96.38 34 ALA B O 1
ATOM 1317 N N . ARG B 1 35 ? 3.982 22.859 3.576 1 94.75 35 ARG B N 1
ATOM 1318 C CA . ARG B 1 35 ? 4.898 23.688 4.348 1 94.75 35 ARG B CA 1
ATOM 1319 C C . ARG B 1 35 ? 4.266 24.109 5.668 1 94.75 35 ARG B C 1
ATOM 1321 O O . ARG B 1 35 ? 4.938 24.156 6.699 1 94.75 35 ARG B O 1
ATOM 1328 N N . GLU B 1 36 ? 3.039 24.438 5.555 1 93.44 36 GLU B N 1
ATOM 1329 C CA . GLU B 1 36 ? 2.318 24.812 6.766 1 93.44 36 GLU B CA 1
ATOM 1330 C C . GLU B 1 36 ? 2.297 23.672 7.777 1 93.44 36 GLU B C 1
ATOM 1332 O O . GLU B 1 36 ? 2.232 23.906 8.984 1 93.44 36 GLU B O 1
ATOM 1337 N N . ARG B 1 37 ? 2.387 22.469 7.273 1 92.62 37 ARG B N 1
ATOM 1338 C CA . ARG B 1 37 ? 2.346 21.297 8.141 1 92.62 37 ARG B CA 1
ATOM 1339 C C . ARG B 1 37 ? 3.75 20.859 8.539 1 92.62 37 ARG B C 1
ATOM 1341 O O . ARG B 1 37 ? 3.926 19.828 9.18 1 92.62 37 ARG B O 1
ATOM 1348 N N . GLY B 1 38 ? 4.789 21.609 8.086 1 92.38 38 GLY B N 1
ATOM 1349 C CA . GLY B 1 38 ? 6.133 21.391 8.594 1 92.38 38 GLY B CA 1
ATOM 1350 C C . GLY B 1 38 ? 7.023 20.656 7.609 1 92.38 38 GLY B C 1
ATOM 1351 O O . GLY B 1 38 ? 8.133 20.234 7.957 1 92.38 38 GLY B O 1
ATOM 1352 N N . PHE B 1 39 ? 6.547 20.469 6.465 1 94.75 39 PHE B N 1
ATOM 1353 C CA . PHE B 1 39 ? 7.352 19.781 5.457 1 94.75 39 PHE B CA 1
ATOM 1354 C C . PHE B 1 39 ? 7.973 20.797 4.492 1 94.75 39 PHE B C 1
ATOM 1356 O O . PHE B 1 39 ? 7.445 21.891 4.309 1 94.75 39 PHE B O 1
ATOM 1363 N N . ASP B 1 40 ? 8.977 20.422 3.879 1 95.25 40 ASP B N 1
ATOM 1364 C CA . ASP B 1 40 ? 9.664 21.312 2.951 1 95.25 40 ASP B CA 1
ATOM 1365 C C . ASP B 1 40 ? 8.93 21.391 1.616 1 95.25 40 ASP B C 1
ATOM 1367 O O . ASP B 1 40 ? 9.203 22.281 0.801 1 95.25 40 ASP B O 1
ATOM 1371 N N . GLY B 1 41 ? 8.047 20.531 1.356 1 96.69 41 GLY B N 1
ATOM 1372 C CA . GLY B 1 41 ? 7.23 20.391 0.165 1 96.69 41 GLY B CA 1
ATOM 1373 C C . GLY B 1 41 ? 6.312 19.188 0.22 1 96.69 41 GLY B C 1
ATOM 1374 O O . GLY B 1 41 ? 6.219 18.516 1.251 1 96.69 41 GLY B O 1
ATOM 1375 N N . PRO B 1 42 ? 5.625 18.984 -0.904 1 98.06 42 PRO B N 1
ATOM 1376 C CA . PRO B 1 42 ? 4.773 17.797 -0.944 1 98.06 42 PRO B CA 1
ATOM 1377 C C . PRO B 1 42 ? 5.547 16.5 -0.692 1 98.06 42 PRO B C 1
ATOM 1379 O O . PRO B 1 42 ? 6.668 16.344 -1.18 1 98.06 42 PRO B O 1
ATOM 1382 N N . ILE B 1 43 ? 4.957 15.641 0.112 1 98.25 43 ILE B N 1
ATOM 1383 C CA . ILE B 1 43 ? 5.617 14.383 0.445 1 98.25 43 ILE B CA 1
ATOM 1384 C C . ILE B 1 43 ? 4.945 13.234 -0.302 1 98.25 43 ILE B C 1
ATOM 1386 O O . ILE B 1 43 ? 3.754 13.297 -0.611 1 98.25 43 ILE B O 1
ATOM 1390 N N . VAL B 1 44 ? 5.691 12.234 -0.647 1 98.81 44 VAL B N 1
ATOM 1391 C CA . VAL B 1 44 ? 5.238 11.086 -1.42 1 98.81 44 VAL B CA 1
ATOM 1392 C C . VAL B 1 44 ? 4.191 10.305 -0.625 1 98.81 44 VAL B C 1
ATOM 1394 O O . VAL B 1 44 ? 4.324 10.141 0.589 1 98.81 44 VAL B O 1
ATOM 1397 N N . TYR B 1 45 ? 3.158 9.859 -1.338 1 98.62 45 TYR B N 1
ATOM 1398 C CA . TYR B 1 45 ? 2.148 9.008 -0.714 1 98.62 45 TYR B CA 1
ATOM 1399 C C . TYR B 1 45 ? 2.773 7.734 -0.162 1 98.62 45 TYR B C 1
ATOM 1401 O O . TYR B 1 45 ? 3.521 7.051 -0.862 1 98.62 45 TYR B O 1
ATOM 1409 N N . GLY B 1 46 ? 2.439 7.352 1.127 1 98.38 46 GLY B N 1
ATOM 1410 C CA . GLY B 1 46 ? 2.818 6.027 1.599 1 98.38 46 GLY B CA 1
ATOM 1411 C C . GLY B 1 46 ? 2.389 4.914 0.664 1 98.38 46 GLY B C 1
ATOM 1412 O O . GLY B 1 46 ? 3.125 3.947 0.462 1 98.38 46 GLY B O 1
ATOM 1413 N N . GLY B 1 47 ? 1.23 5.078 0.093 1 98.12 47 GLY B N 1
ATOM 1414 C CA . GLY B 1 47 ? 0.71 4.109 -0.86 1 98.12 47 GLY B CA 1
ATOM 1415 C C . GLY B 1 47 ? 1.585 3.953 -2.09 1 98.12 47 GLY B C 1
ATOM 1416 O O . GLY B 1 47 ? 1.667 2.865 -2.664 1 98.12 47 GLY B O 1
ATOM 1417 N N . LEU B 1 48 ? 2.16 5.012 -2.559 1 98.19 48 LEU B N 1
ATOM 1418 C CA . LEU B 1 48 ? 3.047 4.934 -3.713 1 98.19 48 LEU B CA 1
ATOM 1419 C C . LEU B 1 48 ? 4.352 4.23 -3.352 1 98.19 48 LEU B C 1
ATOM 1421 O O . LEU B 1 48 ? 4.922 3.514 -4.176 1 98.19 48 LEU B O 1
ATOM 1425 N N . LEU B 1 49 ? 4.891 4.48 -2.146 1 98.75 49 LEU B N 1
ATOM 1426 C CA . LEU B 1 49 ? 6.023 3.691 -1.677 1 98.75 49 LEU B CA 1
ATOM 1427 C C . LEU B 1 49 ? 5.695 2.203 -1.694 1 98.75 49 LEU B C 1
ATOM 1429 O O . LEU B 1 49 ? 6.531 1.382 -2.076 1 98.75 49 LEU B O 1
ATOM 1433 N N . ILE B 1 50 ? 4.492 1.886 -1.315 1 98.62 50 ILE B N 1
ATOM 1434 C CA . ILE B 1 50 ? 4.059 0.494 -1.29 1 98.62 50 ILE B CA 1
ATOM 1435 C C . ILE B 1 50 ? 3.91 -0.027 -2.719 1 98.62 50 ILE B C 1
ATOM 1437 O O . ILE B 1 50 ? 4.164 -1.203 -2.986 1 98.62 50 ILE B O 1
ATOM 1441 N N . ALA B 1 51 ? 3.514 0.847 -3.66 1 98.31 51 ALA B N 1
ATOM 1442 C CA . ALA B 1 51 ? 3.506 0.455 -5.066 1 98.31 51 ALA B CA 1
ATOM 1443 C C . ALA B 1 51 ? 4.898 0.031 -5.527 1 98.31 51 ALA B C 1
ATOM 1445 O O . ALA B 1 51 ? 5.039 -0.898 -6.324 1 98.31 51 ALA B O 1
ATOM 1446 N N . GLU B 1 52 ? 5.973 0.695 -5.09 1 98.31 52 GLU B N 1
ATOM 1447 C CA . GLU B 1 52 ? 7.344 0.285 -5.383 1 98.31 52 GLU B CA 1
ATOM 1448 C C . GLU B 1 52 ? 7.637 -1.101 -4.812 1 98.31 52 GLU B C 1
ATOM 1450 O O . GLU B 1 52 ? 8.344 -1.895 -5.434 1 98.31 52 GLU B O 1
ATOM 1455 N N . VAL B 1 53 ? 7.125 -1.349 -3.641 1 98.38 53 VAL B N 1
ATOM 1456 C CA . VAL B 1 53 ? 7.273 -2.662 -3.021 1 98.38 53 VAL B CA 1
ATOM 1457 C C . VAL B 1 53 ? 6.59 -3.719 -3.885 1 98.38 53 VAL B C 1
ATOM 1459 O O . VAL B 1 53 ? 7.133 -4.805 -4.098 1 98.38 53 VAL B O 1
ATOM 1462 N N . SER B 1 54 ? 5.375 -3.375 -4.328 1 97.81 54 SER B N 1
ATOM 1463 C CA . SER B 1 54 ? 4.652 -4.281 -5.215 1 97.81 54 SER B CA 1
ATOM 1464 C C . SER B 1 54 ? 5.492 -4.648 -6.43 1 97.81 54 SER B C 1
ATOM 1466 O O . SER B 1 54 ? 5.578 -5.824 -6.801 1 97.81 54 SER B O 1
ATOM 1468 N N . ARG B 1 55 ? 6.09 -3.65 -7.031 1 96.44 55 ARG B N 1
ATOM 1469 C CA . ARG B 1 55 ? 6.957 -3.877 -8.18 1 96.44 55 ARG B CA 1
ATOM 1470 C C . ARG B 1 55 ? 8.078 -4.855 -7.84 1 96.44 55 ARG B C 1
ATOM 1472 O O . ARG B 1 55 ? 8.289 -5.836 -8.555 1 96.44 55 ARG B O 1
ATOM 1479 N N . LEU B 1 56 ? 8.773 -4.586 -6.789 1 95.25 56 LEU B N 1
ATOM 1480 C CA . LEU B 1 56 ? 9.938 -5.379 -6.418 1 95.25 56 LEU B CA 1
ATOM 1481 C C . LEU B 1 56 ? 9.539 -6.824 -6.133 1 95.25 56 LEU B C 1
ATOM 1483 O O . LEU B 1 56 ? 10.164 -7.754 -6.648 1 95.25 56 LEU B O 1
ATOM 1487 N N . LEU B 1 57 ? 8.461 -7.039 -5.391 1 94 57 LEU B N 1
ATOM 1488 C CA . LEU B 1 57 ? 8.039 -8.383 -5.012 1 94 57 LEU B CA 1
ATOM 1489 C C . LEU B 1 57 ? 7.449 -9.125 -6.211 1 94 57 LEU B C 1
ATOM 1491 O O . LEU B 1 57 ? 7.66 -10.328 -6.359 1 94 57 LEU B O 1
ATOM 1495 N N . GLY B 1 58 ? 6.773 -8.43 -7.043 1 92.06 58 GLY B N 1
ATOM 1496 C CA . GLY B 1 58 ? 6.07 -9.047 -8.156 1 92.06 58 GLY B CA 1
ATOM 1497 C C . GLY B 1 58 ? 6.973 -9.344 -9.336 1 92.06 58 GLY B C 1
ATOM 1498 O O . GLY B 1 58 ? 6.613 -10.133 -10.219 1 92.06 58 GLY B O 1
ATOM 1499 N N . THR B 1 59 ? 8.18 -8.703 -9.367 1 89.06 59 THR B N 1
ATOM 1500 C CA . THR B 1 59 ? 8.992 -8.836 -10.57 1 89.06 59 THR B CA 1
ATOM 1501 C C . THR B 1 59 ? 10.344 -9.453 -10.234 1 89.06 59 THR B C 1
ATOM 1503 O O . THR B 1 59 ? 10.992 -10.047 -11.102 1 89.06 59 THR B O 1
ATOM 1506 N N . ALA B 1 60 ? 10.789 -9.312 -9.047 1 84.19 60 ALA B N 1
ATOM 1507 C CA . ALA B 1 60 ? 12.18 -9.664 -8.773 1 84.19 60 ALA B CA 1
ATOM 1508 C C . ALA B 1 60 ? 12.273 -10.656 -7.621 1 84.19 60 ALA B C 1
ATOM 1510 O O . ALA B 1 60 ? 12.867 -11.734 -7.766 1 84.19 60 ALA B O 1
ATOM 1511 N N . LEU B 1 61 ? 11.727 -10.43 -6.531 1 82 61 LEU B N 1
ATOM 1512 C CA . LEU B 1 61 ? 11.82 -11.227 -5.316 1 82 61 LEU B CA 1
ATOM 1513 C C . LEU B 1 61 ? 10.484 -11.234 -4.57 1 82 61 LEU B C 1
ATOM 1515 O O . LEU B 1 61 ? 10.156 -10.281 -3.869 1 82 61 LEU B O 1
ATOM 1519 N N . PRO B 1 62 ? 9.758 -12.352 -4.719 1 84.94 62 PRO B N 1
ATOM 1520 C CA . PRO B 1 62 ? 10.062 -13.633 -5.359 1 84.94 62 PRO B CA 1
ATOM 1521 C C . PRO B 1 62 ? 9.844 -13.602 -6.867 1 84.94 62 PRO B C 1
ATOM 1523 O O . PRO B 1 62 ? 10.383 -14.43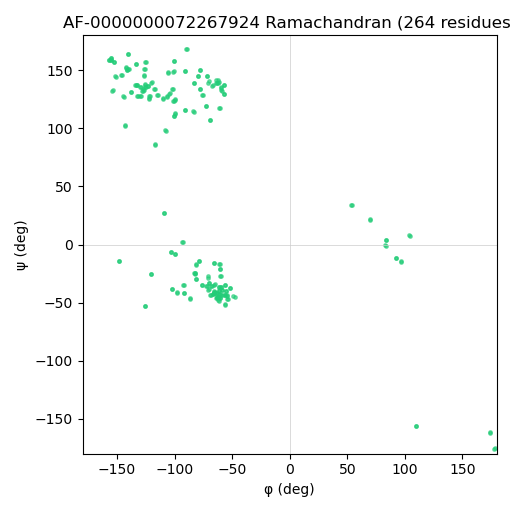8 -7.594 1 84.94 62 PRO B O 1
ATOM 1526 N N . GLY B 1 63 ? 8.969 -12.68 -7.266 1 87.62 63 GLY B N 1
ATOM 1527 C CA . GLY B 1 63 ? 8.75 -12.57 -8.703 1 87.62 63 GLY B CA 1
ATOM 1528 C C . GLY B 1 63 ? 7.383 -13.062 -9.133 1 87.62 63 GLY B C 1
ATOM 1529 O O . GLY B 1 63 ? 6.445 -13.094 -8.336 1 87.62 63 GLY B O 1
ATOM 1530 N N . HIS B 1 64 ? 7.332 -13.43 -10.367 1 89.81 64 HIS B N 1
ATOM 1531 C CA . HIS B 1 64 ? 6.062 -13.742 -11.008 1 89.81 64 HIS B CA 1
ATOM 1532 C C . HIS B 1 64 ? 5.355 -14.891 -10.297 1 89.81 64 HIS B C 1
ATOM 1534 O O . HIS B 1 64 ? 5.988 -15.891 -9.938 1 89.81 64 HIS B O 1
ATOM 1540 N N . GLY B 1 65 ? 4.043 -14.641 -10.109 1 92.44 65 GLY B N 1
ATOM 1541 C CA . GLY B 1 65 ? 3.205 -15.68 -9.539 1 92.44 65 GLY B CA 1
ATOM 1542 C C . GLY B 1 65 ? 3.004 -15.531 -8.039 1 92.44 65 GLY B C 1
ATOM 1543 O O . GLY B 1 65 ? 2.096 -16.141 -7.469 1 92.44 65 GLY B O 1
ATOM 1544 N N . CYS B 1 66 ? 3.783 -14.719 -7.383 1 93.31 66 CYS B N 1
ATOM 1545 C CA . CYS B 1 66 ? 3.666 -14.594 -5.938 1 93.31 66 CYS B CA 1
ATOM 1546 C C . CYS B 1 66 ? 2.477 -13.719 -5.559 1 93.31 66 CYS B C 1
ATOM 1548 O O . CYS B 1 66 ? 2.09 -12.828 -6.32 1 93.31 66 CYS B O 1
ATOM 1550 N N . VAL B 1 67 ? 1.905 -14 -4.414 1 95.44 67 VAL B N 1
ATOM 1551 C CA . VAL B 1 67 ? 0.819 -13.203 -3.859 1 95.44 67 VAL B CA 1
ATOM 1552 C C . VAL B 1 67 ? 1.174 -12.758 -2.441 1 95.44 67 VAL B C 1
ATOM 1554 O O . VAL B 1 67 ? 1.924 -13.438 -1.74 1 95.44 67 VAL B O 1
ATOM 1557 N N . TRP B 1 68 ? 0.643 -11.617 -2.045 1 96.94 68 TRP B N 1
ATOM 1558 C CA . TRP B 1 68 ? 0.899 -11.102 -0.705 1 96.94 68 TRP B CA 1
ATOM 1559 C C . TRP B 1 68 ? 0.053 -11.828 0.332 1 96.94 68 TRP B C 1
ATOM 1561 O O . TRP B 1 68 ? -1.15 -12.016 0.141 1 96.94 68 TRP B O 1
ATOM 1571 N N . GLN B 1 69 ? 0.722 -12.195 1.399 1 97.75 69 GLN B N 1
ATOM 1572 C CA . GLN B 1 69 ? -0.005 -12.703 2.559 1 97.75 69 GLN B CA 1
ATOM 1573 C C . GLN B 1 69 ? -0.109 -11.641 3.65 1 97.75 69 GLN B C 1
ATOM 1575 O O . GLN B 1 69 ? -1.122 -11.555 4.348 1 97.75 69 GLN B O 1
ATOM 1580 N N . SER B 1 70 ? 0.934 -10.938 3.785 1 98.62 70 SER B N 1
ATOM 1581 C CA . SER B 1 70 ? 0.912 -9.828 4.738 1 98.62 70 SER B CA 1
ATOM 1582 C C . SER B 1 70 ? 1.961 -8.781 4.391 1 98.62 70 SER B C 1
ATOM 1584 O O . SER B 1 70 ? 2.924 -9.07 3.68 1 98.62 70 SER B O 1
ATOM 1586 N N . LEU B 1 71 ? 1.768 -7.605 4.871 1 98.81 71 LEU B N 1
ATOM 1587 C CA . LEU B 1 71 ? 2.695 -6.488 4.742 1 98.81 71 LEU B CA 1
ATOM 1588 C C . LEU B 1 71 ? 2.684 -5.625 6 1 98.81 71 LEU B C 1
ATOM 1590 O O . LEU B 1 71 ? 1.615 -5.246 6.488 1 98.81 71 LEU B O 1
ATOM 1594 N N . THR B 1 72 ? 3.818 -5.379 6.555 1 98.81 72 THR B N 1
ATOM 1595 C CA . THR B 1 72 ? 4.023 -4.422 7.637 1 98.81 72 THR B CA 1
ATOM 1596 C C . THR B 1 72 ? 5.043 -3.361 7.234 1 98.81 72 THR B C 1
ATOM 1598 O O . THR B 1 72 ? 6.145 -3.689 6.789 1 98.81 72 THR B O 1
ATOM 1601 N N . MET B 1 73 ? 4.699 -2.182 7.375 1 98.88 73 MET B N 1
ATOM 1602 C CA . MET B 1 73 ? 5.598 -1.069 7.078 1 98.88 73 MET B CA 1
ATOM 1603 C C . MET B 1 73 ? 5.57 -0.032 8.195 1 98.88 73 MET B C 1
ATOM 1605 O O . MET B 1 73 ? 4.504 0.272 8.734 1 98.88 73 MET B O 1
ATOM 1609 N N . LYS B 1 74 ? 6.645 0.443 8.555 1 98.88 74 LYS B N 1
ATOM 1610 C CA . LYS B 1 74 ? 6.816 1.629 9.383 1 98.88 74 LYS B CA 1
ATOM 1611 C C . LYS B 1 74 ? 7.402 2.787 8.586 1 98.88 74 LYS B C 1
ATOM 1613 O O . LYS B 1 74 ? 8.445 2.639 7.941 1 98.88 74 LYS B O 1
ATOM 1618 N N . PHE B 1 75 ? 6.75 3.881 8.594 1 98.75 75 PHE B N 1
ATOM 1619 C CA . PHE B 1 75 ? 7.195 5.082 7.902 1 98.75 75 PHE B CA 1
ATOM 1620 C C . PHE B 1 75 ? 7.867 6.047 8.867 1 98.75 75 PHE B C 1
ATOM 1622 O O . PHE B 1 75 ? 7.199 6.691 9.68 1 98.75 75 PHE B O 1
ATOM 1629 N N . ARG B 1 76 ? 9.125 6.238 8.703 1 98.19 76 ARG B N 1
ATOM 1630 C CA . ARG B 1 76 ? 9.945 6.898 9.719 1 98.19 76 ARG B CA 1
ATOM 1631 C C . ARG B 1 76 ? 10.141 8.375 9.383 1 98.19 76 ARG B C 1
ATOM 1633 O O . ARG B 1 76 ? 10.172 9.219 10.281 1 98.19 76 ARG B O 1
ATOM 1640 N N . ARG B 1 77 ? 10.359 8.625 8.18 1 98 77 ARG B N 1
ATOM 1641 C CA . ARG B 1 77 ? 10.594 9.977 7.684 1 98 77 ARG B CA 1
ATOM 1642 C C . ARG B 1 77 ? 9.891 10.203 6.352 1 98 77 ARG B C 1
ATOM 1644 O O . ARG B 1 77 ? 9.695 9.266 5.578 1 98 77 ARG B O 1
ATOM 1651 N N . PRO B 1 78 ? 9.531 11.43 6.102 1 97.94 78 PRO B N 1
ATOM 1652 C CA . PRO B 1 78 ? 8.891 11.688 4.812 1 97.94 78 PRO B CA 1
ATOM 1653 C C . PRO B 1 78 ? 9.867 11.617 3.643 1 97.94 78 PRO B C 1
ATOM 1655 O O . PRO B 1 78 ? 11.055 11.922 3.805 1 97.94 78 PRO B O 1
ATOM 1658 N N . LEU B 1 79 ? 9.438 11.156 2.525 1 98.81 79 LEU B N 1
ATOM 1659 C CA . LEU B 1 79 ? 10.141 11.273 1.253 1 98.81 79 LEU B CA 1
ATOM 1660 C C . LEU B 1 79 ? 9.57 12.422 0.42 1 98.81 79 LEU B C 1
ATOM 1662 O O . LEU B 1 79 ? 8.359 12.469 0.167 1 98.81 79 LEU B O 1
ATOM 1666 N N . LEU B 1 80 ? 10.359 13.352 0.009 1 98.5 80 LEU B N 1
ATOM 1667 C CA . LEU B 1 80 ? 9.898 14.477 -0.795 1 98.5 80 LEU B CA 1
ATOM 1668 C C . LEU B 1 80 ? 9.734 14.07 -2.256 1 98.5 80 LEU B C 1
ATOM 1670 O O . LEU B 1 80 ? 10.508 13.258 -2.77 1 98.5 80 LEU B O 1
ATOM 1674 N N . VAL B 1 81 ? 8.742 14.656 -2.857 1 98.5 81 VAL B N 1
ATOM 1675 C CA . VAL B 1 81 ? 8.57 14.453 -4.293 1 98.5 81 VAL B CA 1
ATOM 1676 C C . VAL B 1 81 ? 9.844 14.875 -5.027 1 98.5 81 VAL B C 1
ATOM 1678 O O . VAL B 1 81 ? 10.398 15.938 -4.75 1 98.5 81 VAL B O 1
ATOM 1681 N N . GLY B 1 82 ? 10.328 13.992 -5.875 1 98.12 82 GLY B N 1
ATOM 1682 C CA . GLY B 1 82 ? 11.516 14.281 -6.66 1 98.12 82 GLY B CA 1
ATOM 1683 C C . GLY B 1 82 ? 12.797 13.812 -5.996 1 98.12 82 GLY B C 1
ATOM 1684 O O . GLY B 1 82 ? 13.859 13.828 -6.617 1 98.12 82 GLY B O 1
ATOM 1685 N N . GLU B 1 83 ? 12.742 13.43 -4.742 1 98.38 83 GLU B N 1
ATOM 1686 C CA . GLU B 1 83 ? 13.93 12.969 -4.023 1 98.38 83 GLU B CA 1
ATOM 1687 C C . GLU B 1 83 ? 14.305 11.547 -4.441 1 98.38 83 GLU B C 1
ATOM 1689 O O . GLU B 1 83 ? 13.445 10.664 -4.512 1 98.38 83 GLU B O 1
ATOM 1694 N N . ARG B 1 84 ? 15.555 11.328 -4.809 1 98.56 84 ARG B N 1
ATOM 1695 C CA . ARG B 1 84 ? 16.016 9.992 -5.16 1 98.56 84 ARG B CA 1
ATOM 1696 C C . ARG B 1 84 ? 16 9.07 -3.943 1 98.56 84 ARG B C 1
ATOM 1698 O O . ARG B 1 84 ? 16.453 9.461 -2.863 1 98.56 84 ARG B O 1
ATOM 1705 N N . ALA B 1 85 ? 15.531 7.832 -4.113 1 98.81 85 ALA B N 1
ATOM 1706 C CA . ALA B 1 85 ? 15.43 6.859 -3.027 1 98.81 85 ALA B CA 1
ATOM 1707 C C . ALA B 1 85 ? 15.812 5.465 -3.508 1 98.81 85 ALA B C 1
ATOM 1709 O O . ALA B 1 85 ? 15.961 5.234 -4.711 1 98.81 85 ALA B O 1
ATOM 1710 N N . GLN B 1 86 ? 16.062 4.602 -2.537 1 98.81 86 GLN B N 1
ATOM 1711 C CA . GLN B 1 86 ? 16.391 3.205 -2.818 1 98.81 86 GLN B CA 1
ATOM 1712 C C . GLN B 1 86 ? 15.508 2.26 -2.018 1 98.81 86 GLN B C 1
ATOM 1714 O O . GLN B 1 86 ? 15.25 2.488 -0.833 1 98.81 86 GLN B O 1
ATOM 1719 N N . LEU B 1 87 ? 14.977 1.297 -2.674 1 98.75 87 LEU B N 1
ATOM 1720 C CA . LEU B 1 87 ? 14.242 0.208 -2.035 1 98.75 87 LEU B CA 1
ATOM 1721 C C . LEU B 1 87 ? 15.062 -1.079 -2.053 1 98.75 87 LEU B C 1
ATOM 1723 O O . LEU B 1 87 ? 15.516 -1.517 -3.111 1 98.75 87 LEU B O 1
ATOM 1727 N N . GLU B 1 88 ? 15.195 -1.65 -0.896 1 98.19 88 GLU B N 1
ATOM 1728 C CA . GLU B 1 88 ? 15.93 -2.902 -0.741 1 98.19 88 GLU B CA 1
ATOM 1729 C C . GLU B 1 88 ? 15.039 -4 -0.17 1 98.19 88 GLU B C 1
ATOM 1731 O O . GLU B 1 88 ? 14.227 -3.746 0.727 1 98.19 88 GLU B O 1
ATOM 1736 N N . ALA B 1 89 ? 15.188 -5.18 -0.69 1 97.12 89 ALA B N 1
ATOM 1737 C CA . ALA B 1 89 ? 14.5 -6.371 -0.203 1 97.12 89 ALA B CA 1
ATOM 1738 C C . ALA B 1 89 ? 15.492 -7.492 0.102 1 97.12 89 ALA B C 1
ATOM 1740 O O . ALA B 1 89 ? 16.406 -7.754 -0.688 1 97.12 89 ALA B O 1
ATOM 1741 N N . GLU B 1 90 ? 15.289 -8.062 1.25 1 96.44 90 GLU B N 1
ATOM 1742 C CA . GLU B 1 90 ? 16.125 -9.18 1.683 1 96.44 90 GLU B CA 1
ATOM 1743 C C . GLU B 1 90 ? 15.266 -10.352 2.146 1 96.44 90 GLU B C 1
ATOM 1745 O O . GLU B 1 90 ? 14.406 -10.203 3.021 1 96.44 90 GLU B O 1
ATOM 1750 N N . VAL B 1 91 ? 15.516 -11.531 1.605 1 93.44 91 VAL B N 1
ATOM 1751 C CA . VAL B 1 91 ? 14.797 -12.711 2.062 1 93.44 91 VAL B CA 1
ATOM 1752 C C . VAL B 1 91 ? 15.305 -13.125 3.445 1 93.44 91 VAL B C 1
ATOM 1754 O O . VAL B 1 91 ? 16.484 -13.438 3.617 1 93.44 91 VAL B O 1
ATOM 1757 N N . LYS B 1 92 ? 14.422 -13.109 4.332 1 93.62 92 LYS B N 1
ATOM 1758 C CA . LYS B 1 92 ? 14.773 -13.461 5.707 1 93.62 92 LYS B CA 1
ATOM 1759 C C . LYS B 1 92 ? 14.57 -14.945 5.969 1 93.62 92 LYS B C 1
ATOM 1761 O O . LYS B 1 92 ? 15.344 -15.57 6.703 1 93.62 92 LYS B O 1
ATOM 1766 N N . HIS B 1 93 ? 13.531 -15.422 5.48 1 90.12 93 HIS B N 1
ATOM 1767 C CA . HIS B 1 93 ? 13.148 -16.812 5.727 1 90.12 93 HIS B CA 1
ATOM 1768 C C . HIS B 1 93 ? 12.336 -17.375 4.562 1 90.12 93 HIS B C 1
ATOM 1770 O O . HIS B 1 93 ? 11.602 -16.641 3.904 1 90.12 93 HIS B O 1
ATOM 1776 N N . GLU B 1 94 ? 12.57 -18.609 4.328 1 89 94 GLU B N 1
ATOM 1777 C CA . GLU B 1 94 ? 11.797 -19.328 3.318 1 89 94 GLU B CA 1
ATOM 1778 C C . GLU B 1 94 ? 11.297 -20.672 3.85 1 89 94 GLU B C 1
ATOM 1780 O O . GLU B 1 94 ? 11.992 -21.344 4.617 1 89 94 GLU B O 1
ATOM 1785 N N . THR B 1 95 ? 10.094 -20.906 3.529 1 86.94 95 THR B N 1
ATOM 1786 C CA . THR B 1 95 ? 9.531 -22.234 3.701 1 86.94 95 THR B CA 1
ATOM 1787 C C . THR B 1 95 ? 9.133 -22.828 2.354 1 86.94 95 THR B C 1
ATOM 1789 O O . THR B 1 95 ? 7.953 -22.812 1.991 1 86.94 95 THR B O 1
ATOM 1792 N N . PRO B 1 96 ? 10.094 -23.453 1.727 1 76.69 96 PRO B N 1
ATOM 1793 C CA . PRO B 1 96 ? 9.945 -23.828 0.32 1 76.69 96 PRO B CA 1
ATOM 1794 C C . PRO B 1 96 ? 8.75 -24.766 0.087 1 76.69 96 PRO B C 1
ATOM 1796 O O . PRO B 1 96 ? 7.977 -24.562 -0.852 1 76.69 96 PRO B O 1
ATOM 1799 N N . PRO B 1 97 ? 8.602 -25.719 0.939 1 76.75 97 PRO B N 1
ATOM 1800 C CA . PRO B 1 97 ? 7.488 -26.625 0.653 1 76.75 97 PRO B CA 1
ATOM 1801 C C . PRO B 1 97 ? 6.141 -25.906 0.633 1 76.75 97 PRO B C 1
ATOM 1803 O O . PRO B 1 97 ? 5.211 -26.359 -0.04 1 76.75 97 PRO B O 1
ATOM 1806 N N . LEU B 1 98 ? 6.164 -24.766 1.292 1 76.75 98 LEU B N 1
ATOM 1807 C CA . LEU B 1 98 ? 4.898 -24.047 1.386 1 76.75 98 LEU B CA 1
ATOM 1808 C C . LEU B 1 98 ? 4.871 -22.875 0.417 1 76.75 98 LEU B C 1
ATOM 1810 O O . LEU B 1 98 ? 3.842 -22.203 0.266 1 76.75 98 LEU B O 1
ATOM 1814 N N . GLY B 1 99 ? 5.984 -22.625 -0.215 1 86.44 99 GLY B N 1
ATOM 1815 C CA . GLY B 1 99 ? 6.059 -21.5 -1.136 1 86.44 99 GLY B CA 1
ATOM 1816 C C . GLY B 1 99 ? 6.012 -20.156 -0.44 1 86.44 99 GLY B C 1
ATOM 1817 O O . GLY B 1 99 ? 5.605 -19.156 -1.036 1 86.44 99 GLY B O 1
ATOM 1818 N N . ILE B 1 100 ? 6.355 -20.172 0.853 1 90.75 100 ILE B N 1
ATOM 1819 C CA . ILE B 1 100 ? 6.238 -18.969 1.659 1 90.75 100 ILE B CA 1
ATOM 1820 C C . ILE B 1 100 ? 7.617 -18.328 1.835 1 90.75 100 ILE B C 1
ATOM 1822 O O . ILE B 1 100 ? 8.602 -19.031 2.076 1 90.75 100 ILE B O 1
ATOM 1826 N N . ARG B 1 101 ? 7.652 -17.031 1.64 1 94.19 101 ARG B N 1
ATOM 1827 C CA . ARG B 1 101 ? 8.867 -16.25 1.889 1 94.19 101 ARG B CA 1
ATOM 1828 C C . ARG B 1 101 ? 8.57 -15.047 2.768 1 94.19 101 ARG B C 1
ATOM 1830 O O . ARG B 1 101 ? 7.543 -14.383 2.596 1 94.19 101 ARG B O 1
ATOM 1837 N N . LEU B 1 102 ? 9.43 -14.852 3.717 1 96.5 102 LEU B N 1
ATOM 1838 C CA . LEU B 1 102 ? 9.445 -13.625 4.504 1 96.5 102 LEU B CA 1
ATOM 1839 C C . LEU B 1 102 ? 10.539 -12.68 4.023 1 96.5 102 LEU B C 1
ATOM 1841 O O . LEU B 1 102 ? 11.719 -13.047 4.008 1 96.5 102 LEU B O 1
ATOM 1845 N N . ILE B 1 103 ? 10.164 -11.492 3.672 1 97.38 103 ILE B N 1
ATOM 1846 C CA . ILE B 1 103 ? 11.078 -10.555 3.025 1 97.38 103 ILE B CA 1
ATOM 1847 C C . ILE B 1 103 ? 11.164 -9.273 3.848 1 97.38 103 ILE B C 1
ATOM 1849 O O . ILE B 1 103 ? 10.148 -8.648 4.152 1 97.38 103 ILE B O 1
ATOM 1853 N N . ARG B 1 104 ? 12.344 -8.906 4.184 1 98.19 104 ARG B N 1
ATOM 1854 C CA . ARG B 1 104 ? 12.586 -7.617 4.828 1 98.19 104 ARG B CA 1
ATO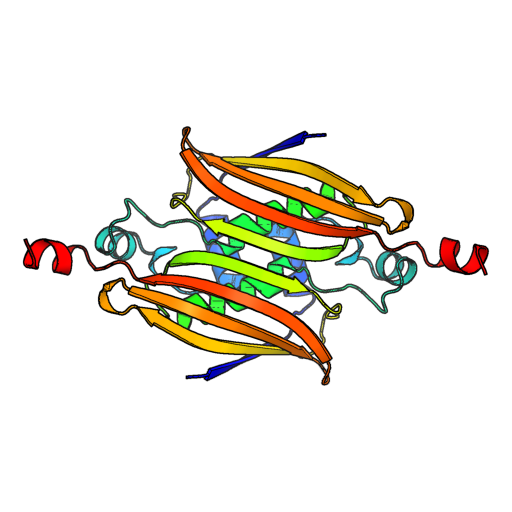M 1855 C C . ARG B 1 104 ? 12.688 -6.496 3.799 1 98.19 104 ARG B C 1
ATOM 1857 O O . ARG B 1 104 ? 13.336 -6.664 2.758 1 98.19 104 ARG B O 1
ATOM 1864 N N . LEU B 1 105 ? 12.102 -5.375 4.105 1 98.62 105 LEU B N 1
ATOM 1865 C CA . LEU B 1 105 ? 12.047 -4.238 3.191 1 98.62 105 LEU B CA 1
ATOM 1866 C C . LEU B 1 105 ? 12.648 -2.996 3.84 1 98.62 105 LEU B C 1
ATOM 1868 O O . LEU B 1 105 ? 12.406 -2.725 5.016 1 98.62 105 LEU B O 1
ATOM 1872 N N . THR B 1 106 ? 13.461 -2.258 3.08 1 98.75 106 THR B N 1
ATOM 1873 C CA . THR B 1 106 ? 14 -0.984 3.539 1 98.75 106 THR B CA 1
ATOM 1874 C C . THR B 1 106 ? 13.961 0.055 2.422 1 98.75 106 THR B C 1
ATOM 1876 O O . THR B 1 106 ? 14.367 -0.224 1.292 1 98.75 106 THR B O 1
ATOM 1879 N N . ILE B 1 107 ? 13.453 1.211 2.725 1 98.88 107 ILE B N 1
ATOM 1880 C CA . ILE B 1 107 ? 13.508 2.357 1.824 1 98.88 107 ILE B CA 1
ATOM 1881 C C . ILE B 1 107 ? 14.375 3.455 2.439 1 98.88 107 ILE B C 1
ATOM 1883 O O . ILE B 1 107 ? 14.148 3.863 3.58 1 98.88 107 ILE B O 1
ATOM 1887 N N . SER B 1 108 ? 15.297 3.92 1.679 1 98.88 108 SER B N 1
ATOM 1888 C CA . SER B 1 108 ? 16.219 4.945 2.162 1 98.88 108 SER B CA 1
ATOM 1889 C C . SER B 1 108 ? 16.375 6.07 1.142 1 98.88 108 SER B C 1
ATOM 1891 O O . SER B 1 108 ? 16.156 5.863 -0.054 1 98.88 108 SER B O 1
ATOM 1893 N N . ALA B 1 109 ? 16.734 7.223 1.602 1 98.75 109 ALA B N 1
ATOM 1894 C CA . ALA B 1 109 ? 17.031 8.391 0.774 1 98.75 109 ALA B CA 1
ATOM 1895 C C . ALA B 1 109 ? 18 9.344 1.479 1 98.75 109 ALA B C 1
ATOM 1897 O O . ALA B 1 109 ? 17.797 9.68 2.648 1 98.75 109 ALA B O 1
ATOM 1898 N N . GLY B 1 110 ? 19.016 9.773 0.755 1 97.25 110 GLY B N 1
ATOM 1899 C CA . GLY B 1 110 ? 19.969 10.727 1.313 1 97.25 110 GLY B CA 1
ATOM 1900 C C . GLY B 1 110 ? 20.562 10.281 2.635 1 97.25 110 GLY B C 1
ATOM 1901 O O . GLY B 1 110 ? 20.672 11.07 3.574 1 97.25 110 GLY B O 1
ATOM 1902 N N . GLY B 1 111 ? 20.734 9.031 2.773 1 96.69 111 GLY B N 1
ATOM 1903 C CA . GLY B 1 111 ? 21.344 8.5 3.98 1 96.69 111 GLY B CA 1
ATOM 1904 C C . GLY B 1 111 ? 20.344 8.312 5.117 1 96.69 111 GLY B C 1
ATOM 1905 O O . GLY B 1 111 ? 20.719 7.84 6.195 1 96.69 111 GLY B O 1
ATOM 1906 N N . ARG B 1 112 ? 19.109 8.656 4.879 1 98.25 112 ARG B N 1
ATOM 1907 C CA . ARG B 1 112 ? 18.062 8.523 5.887 1 98.25 112 ARG B CA 1
ATOM 1908 C C . ARG B 1 112 ? 17.219 7.277 5.637 1 98.25 112 ARG B C 1
ATOM 1910 O O . ARG B 1 112 ? 17.031 6.867 4.488 1 98.25 112 ARG B O 1
ATOM 1917 N N . ARG B 1 113 ? 16.703 6.699 6.723 1 98.75 113 ARG B N 1
ATOM 1918 C CA . ARG B 1 113 ? 15.695 5.652 6.621 1 98.75 113 ARG B CA 1
ATOM 1919 C C . ARG B 1 113 ? 14.297 6.254 6.469 1 98.75 113 ARG B C 1
ATOM 1921 O O . ARG B 1 113 ? 13.797 6.91 7.379 1 98.75 113 ARG B O 1
ATOM 1928 N N . ILE B 1 114 ? 13.734 6.027 5.395 1 98.88 114 ILE B N 1
ATOM 1929 C CA . ILE B 1 114 ? 12.414 6.566 5.086 1 98.88 114 ILE B CA 1
ATOM 1930 C C . ILE B 1 114 ? 11.336 5.625 5.609 1 98.88 114 ILE B C 1
ATOM 1932 O O . ILE B 1 114 ? 10.383 6.062 6.262 1 98.88 114 ILE B O 1
ATOM 1936 N N . ALA B 1 115 ? 11.492 4.363 5.344 1 98.94 115 ALA B N 1
ATOM 1937 C CA . ALA B 1 115 ? 10.539 3.342 5.758 1 98.94 115 ALA B CA 1
ATOM 1938 C C . ALA B 1 115 ? 11.211 1.977 5.871 1 98.94 115 ALA B C 1
ATOM 1940 O O . ALA B 1 115 ? 12.273 1.751 5.293 1 98.94 115 ALA B O 1
ATOM 1941 N N . GLU B 1 116 ? 10.594 1.113 6.574 1 98.88 116 GLU B N 1
ATOM 1942 C CA . GLU B 1 116 ? 11.039 -0.27 6.723 1 98.88 116 GLU B CA 1
ATOM 1943 C C . GLU B 1 116 ? 9.875 -1.188 7.074 1 98.88 116 GLU B C 1
ATOM 1945 O O . GLU B 1 116 ? 8.844 -0.73 7.57 1 98.88 116 GLU B O 1
ATOM 1950 N N . GLY B 1 117 ? 10.117 -2.465 6.789 1 98.69 117 GLY B N 1
ATOM 1951 C CA . GLY B 1 117 ? 9.039 -3.398 7.086 1 98.69 117 GLY B CA 1
ATOM 1952 C C . GLY B 1 117 ? 9.328 -4.809 6.605 1 98.69 117 GLY B C 1
ATOM 1953 O O . GLY B 1 117 ? 10.484 -5.195 6.453 1 98.69 117 GLY B O 1
ATOM 1954 N N . GLU B 1 118 ? 8.227 -5.547 6.531 1 98.5 118 GLU B N 1
ATOM 1955 C CA . GLU B 1 118 ? 8.305 -6.938 6.102 1 98.5 118 GLU B CA 1
ATOM 1956 C C . GLU B 1 118 ? 7.062 -7.34 5.305 1 98.5 118 GLU B C 1
ATOM 1958 O O . GLU B 1 118 ? 5.957 -6.875 5.594 1 98.5 118 GLU B O 1
ATOM 1963 N N . ALA B 1 119 ? 7.336 -8.18 4.371 1 98.12 119 ALA B N 1
ATOM 1964 C CA . ALA B 1 119 ? 6.25 -8.781 3.602 1 98.12 119 ALA B CA 1
ATOM 1965 C C . ALA B 1 119 ? 6.332 -10.305 3.637 1 98.12 119 ALA B C 1
ATOM 1967 O O . ALA B 1 119 ? 7.422 -10.875 3.564 1 98.12 119 ALA B O 1
ATOM 1968 N N . MET B 1 120 ? 5.23 -10.898 3.801 1 97.56 120 MET B N 1
ATOM 1969 C CA . MET B 1 120 ? 5.121 -12.336 3.594 1 97.56 120 MET B CA 1
ATOM 1970 C C . MET B 1 120 ? 4.426 -12.648 2.271 1 97.56 120 MET B C 1
ATOM 1972 O O . MET B 1 120 ? 3.352 -12.109 1.993 1 97.56 120 MET B O 1
ATOM 1976 N N . THR B 1 121 ? 5.02 -13.5 1.498 1 96.75 121 THR B N 1
ATOM 1977 C CA . THR B 1 121 ? 4.461 -13.836 0.193 1 96.75 121 THR B CA 1
ATOM 1978 C C . THR B 1 121 ? 4.273 -15.344 0.057 1 96.75 121 THR B C 1
ATOM 1980 O O . THR B 1 121 ? 4.91 -16.125 0.771 1 96.75 121 THR B O 1
ATOM 1983 N N . LEU B 1 122 ? 3.389 -15.656 -0.828 1 94.44 122 LEU B N 1
ATOM 1984 C CA . LEU B 1 122 ? 3.1 -17.047 -1.177 1 94.44 122 LEU B CA 1
ATOM 1985 C C . LEU B 1 122 ? 3.236 -17.266 -2.68 1 94.44 122 LEU B C 1
ATOM 1987 O O . LEU B 1 122 ? 2.789 -16.438 -3.477 1 94.44 122 LEU B O 1
ATOM 1991 N N . LEU B 1 123 ? 3.832 -18.281 -3.014 1 90.25 123 LEU B N 1
ATOM 1992 C CA . LEU B 1 123 ? 3.848 -18.734 -4.398 1 90.25 123 LEU B CA 1
ATOM 1993 C C . LEU B 1 123 ? 2.98 -19.984 -4.574 1 90.25 123 LEU B C 1
ATOM 1995 O O . LEU B 1 123 ? 3.432 -21.109 -4.312 1 90.25 123 LEU B O 1
ATOM 1999 N N . PRO B 1 124 ? 1.812 -19.781 -5.027 1 85.06 124 PRO B N 1
ATOM 2000 C CA . PRO B 1 124 ? 0.939 -20.938 -5.188 1 85.06 124 PRO B CA 1
ATOM 2001 C C . PRO B 1 124 ? 1.462 -21.938 -6.223 1 85.06 124 PRO B C 1
ATOM 2003 O O . PRO B 1 124 ? 2.041 -21.531 -7.234 1 85.06 124 PRO B O 1
ATOM 2006 N N . GLU B 1 125 ? 1.303 -23.109 -5.941 1 82.69 125 GLU B N 1
ATOM 2007 C CA . GLU B 1 125 ? 1.691 -24.141 -6.891 1 82.69 125 GLU B CA 1
ATOM 2008 C C . GLU B 1 125 ? 0.762 -24.156 -8.102 1 82.69 125 GLU B C 1
ATOM 2010 O O . GLU B 1 125 ? -0.45 -23.984 -7.965 1 82.69 125 GLU B O 1
ATOM 2015 N N . PRO B 1 126 ? 1.392 -24.359 -9.227 1 82.25 126 PRO B N 1
ATOM 2016 C CA . PRO B 1 126 ? 0.546 -24.453 -10.422 1 82.25 126 PRO B CA 1
ATOM 2017 C C . PRO B 1 126 ? -0.432 -25.625 -10.367 1 82.25 126 PRO B C 1
ATOM 2019 O O . PRO B 1 126 ? -0.12 -26.656 -9.781 1 82.25 126 PRO B O 1
ATOM 2022 N N . ARG B 1 127 ? -1.604 -25.328 -10.812 1 78.25 127 ARG B N 1
ATOM 2023 C CA . ARG B 1 127 ? -2.637 -26.359 -10.852 1 78.25 127 ARG B CA 1
ATOM 2024 C C . ARG B 1 127 ? -2.105 -27.656 -11.469 1 78.25 127 ARG B C 1
ATOM 2026 O O . ARG B 1 127 ? -2.396 -28.75 -10.984 1 78.25 127 ARG B O 1
ATOM 2033 N N . SER B 1 128 ? -1.383 -27.453 -12.594 1 76.81 128 SER B N 1
ATOM 2034 C CA . SER B 1 128 ? -0.838 -28.609 -13.289 1 76.81 128 SER B CA 1
ATOM 2035 C C . SER B 1 128 ? 0.028 -29.453 -12.359 1 76.81 128 SER B C 1
ATOM 2037 O O . SER B 1 128 ? -0.009 -30.688 -12.414 1 76.81 128 SER B O 1
ATOM 2039 N N . ALA B 1 129 ? 0.691 -28.797 -11.492 1 74.81 129 ALA B N 1
ATOM 2040 C CA . ALA B 1 129 ? 1.549 -29.5 -10.539 1 74.81 129 ALA B CA 1
ATOM 2041 C C . ALA B 1 129 ? 0.722 -30.156 -9.438 1 74.81 129 ALA B C 1
ATOM 2043 O O . ALA B 1 129 ? 1.05 -31.25 -8.977 1 74.81 129 ALA B O 1
ATOM 2044 N N . ARG B 1 130 ? -0.339 -29.531 -9.055 1 71.69 130 ARG B N 1
ATOM 2045 C CA . ARG B 1 130 ? -1.207 -30.062 -8.008 1 71.69 130 ARG B CA 1
ATOM 2046 C C . ARG B 1 130 ? -1.939 -31.312 -8.484 1 71.69 130 ARG B C 1
ATOM 2048 O O . ARG B 1 130 ? -2.105 -32.281 -7.723 1 71.69 130 ARG B O 1
ATOM 2055 N N . GLU B 1 131 ? -2.381 -31.141 -9.672 1 75.75 131 GLU B N 1
ATOM 2056 C CA . GLU B 1 131 ? -3.1 -32.281 -10.258 1 75.75 131 GLU B CA 1
ATOM 2057 C C . GLU B 1 131 ? -2.178 -33.469 -10.453 1 75.75 131 GLU B C 1
ATOM 2059 O O . GLU B 1 131 ? -2.607 -34.625 -10.312 1 75.75 131 GLU B O 1
ATOM 2064 N N . ALA B 1 132 ? -0.951 -33.281 -10.75 1 73.25 132 ALA B N 1
ATOM 2065 C CA . ALA B 1 132 ? 0.007 -34.344 -10.945 1 73.25 132 ALA B CA 1
ATOM 2066 C C . ALA B 1 132 ? 0.347 -35.031 -9.617 1 73.25 132 ALA B C 1
ATOM 2068 O O . ALA B 1 132 ? 0.665 -36.219 -9.578 1 73.25 132 ALA B O 1
ATOM 2069 N N . ALA B 1 133 ? 0.259 -34.344 -8.594 1 73.25 133 ALA B N 1
ATOM 2070 C CA . ALA B 1 133 ? 0.617 -34.875 -7.281 1 73.25 133 ALA B CA 1
ATOM 2071 C C . ALA B 1 133 ? -0.525 -35.688 -6.691 1 73.25 133 ALA B C 1
ATOM 2073 O O . ALA B 1 133 ? -0.319 -36.469 -5.762 1 73.25 133 ALA B O 1
ATOM 2074 N N . GLU B 1 134 ? -1.734 -35.469 -7.07 1 63.84 134 GLU B N 1
ATOM 2075 C CA . GLU B 1 134 ? -2.867 -36.312 -6.66 1 63.84 134 GLU B CA 1
ATOM 2076 C C . GLU B 1 134 ? -2.945 -37.562 -7.492 1 63.84 134 GLU B C 1
ATOM 2078 O O . GLU B 1 134 ? -3.262 -38.656 -6.969 1 63.84 134 GLU B O 1
#

Sequence (268 aa):
MTIAFDFTVTTDRMEAFRSISGDDNPIHFDTFFARERGFDGPIVYGGLLIAEVSRLLGTALPGHGCVWQSLTMKFRRPLLVGERAQLEAEVKHETPPLGIRLIRLTISAGGRRIAEGEAMTLLPEPRSAREAAEMTIAFDFTVTTDRMEAFRSISGDDNPIHFDTFFARERGFDGPIVYGGLLIAEVSRLLGTALPGHGCVWQSLTMKFRRPLLVGERAQLEAEVKHETPPLGIRLIRLTISAGGRRIAEGEAMTLLPEPRSAREAAE

InterPro domains:
  IPR002539 MaoC-like dehydratase domain [PF01575] (7-93)
  IPR029069 HotDog domain superfamily [SSF54637] (5-124)
  IPR050965 UPF0336/Enoyl-CoA hydratase-related [PTHR43437] (9-125)

pLDDT: mean 94.04, std 7.11, range [63.84, 98.94]